Protein AF-A0A370TTJ4-F1 (afdb_monomer_lite)

Sequence (309 aa):
MSRKRLDVTTIPDVAHVAAVAGTWDYLIHDNCLRTGNSWFVLQAPPCGKPSPDAPPTMLSFSLQSLLIASAALIGSTAAIDAQLVGTWSTKSAKVITGPGFYNPVNDSFIEPSHTGISYSFTADGFYEEAYFRAVSNPTNPKCPLGVMQFQHGTVIQNPDNSLSLTPFAVDGRQLQSDPCASTSHATYTRYNQSESMQKWQVYVDPYTKLTRLDLYQFDGTPMNPMFLAYTPPVMLPTVTMNPTQAAATSGGKAKRSASPEEMAIPLNVNAEHIKRRIEKPSFVDRVDLNVLWWASVGMVIFGGTAYLL

pLDDT: mean 73.52, std 24.93, range [26.58, 97.69]

Radius of gyration: 34.32 Å; chains: 1; bounding box: 51×99×129 Å

Foldseek 3Di:
DDDDDDDDDDDDDDDDDDDDDDDDDDDDDDDADDDPDDGDDDDDDDDDDDDPDDDDDDPPPDPVVPPPPPPPDPPQQAFDDPLQAAKWKFPVLQFTAACCAADLVVRDGHDTPDFIKMKHAHRSFKIKIWGWDWAADPVDRVWTKIKIKIWIAGWDQDPQQKIKGFTPQAPIKMWIDTCVVDVPDIDIDHDGDIFIWNHKDWDQDPPPSFIKIWTAGPVRHIDRIITGDDPNYHHYDNDDSDDDPVNPPDDDDDDDDDDDDDPDDDPPPDDPPPPPPPPDPPPVVVDDPVVVVVVVVVVVVVVVVVVVD

Organism: NCBI:txid2656787

Secondary structure (DSSP, 8-state):
-----------------------------SS----TT-PPPPP-PPPPPPPS----------GGGGSSSSS--S--PPPPPTTT-EEEEETT----SSTTTEETTTTEE---SS-EEEEEE-TTSEEEEEEEEEEP-SS-TT-PEEEEEEEEEEEEE-TTS-EEEEE-TTT-EEEEE-TTT-SS--EEEE----EEESEEEEEE-TTT-SEEEEEE-TTSPBPPPEEEEESS---S-SS-SS--TTT--SS--------S------TTSS-TT------PPPGGGGS-HHHHHHHHHHHHHHHHHHH--

Structure (mmCIF, N/CA/C/O backbone):
data_AF-A0A370TTJ4-F1
#
_entry.id   AF-A0A370TTJ4-F1
#
loop_
_atom_site.group_PDB
_atom_site.id
_atom_site.type_symbol
_atom_site.label_atom_id
_atom_site.label_alt_id
_atom_site.label_comp_id
_atom_site.label_asym_id
_atom_site.label_entity_id
_atom_site.label_seq_id
_atom_site.pdbx_PDB_ins_code
_atom_site.Cartn_x
_atom_site.Cartn_y
_atom_site.Cartn_z
_atom_site.occupancy
_atom_site.B_iso_or_equiv
_atom_site.auth_seq_id
_atom_site.auth_comp_id
_atom_site.auth_asym_id
_atom_site.auth_atom_id
_atom_site.pdbx_PDB_model_num
ATOM 1 N N . MET A 1 1 ? -6.936 57.933 20.152 1.00 40.00 1 MET A N 1
ATOM 2 C CA . MET A 1 1 ? -8.008 57.007 20.596 1.00 40.00 1 MET A CA 1
ATOM 3 C C . MET A 1 1 ? -7.391 55.624 20.802 1.00 40.00 1 MET A C 1
ATOM 5 O O . MET A 1 1 ? -7.267 54.866 19.860 1.00 40.00 1 MET A O 1
ATOM 9 N N . SER A 1 2 ? -6.660 55.410 21.896 1.00 33.16 2 SER A N 1
ATOM 10 C CA . SER A 1 2 ? -7.132 54.833 23.170 1.00 33.16 2 SER A CA 1
ATOM 11 C C . SER A 1 2 ? -7.729 53.424 23.026 1.00 33.16 2 SER A C 1
ATOM 13 O O . SER A 1 2 ? -8.904 53.274 22.703 1.00 33.16 2 SER A O 1
ATOM 15 N N . ARG A 1 3 ? -6.923 52.394 23.314 1.00 35.22 3 ARG A N 1
ATOM 16 C CA . ARG A 1 3 ? -7.406 51.111 23.841 1.00 35.22 3 ARG A CA 1
ATOM 17 C C . ARG A 1 3 ? -6.637 50.804 25.119 1.00 35.22 3 ARG A C 1
ATOM 19 O O . ARG A 1 3 ? -5.412 50.869 25.149 1.00 35.22 3 ARG A O 1
ATOM 26 N N . LYS A 1 4 ? -7.410 50.563 26.176 1.00 34.06 4 LYS A N 1
ATOM 27 C CA . LYS A 1 4 ? -6.979 50.370 27.558 1.00 34.06 4 LYS A CA 1
ATOM 28 C C . LYS A 1 4 ? -6.210 49.055 27.708 1.00 34.06 4 LYS A C 1
ATOM 30 O O . LYS A 1 4 ? -6.696 48.008 27.293 1.00 34.06 4 LYS A O 1
ATOM 35 N N . ARG A 1 5 ? -5.047 49.146 28.348 1.00 30.77 5 ARG A N 1
ATOM 36 C CA . ARG A 1 5 ? -4.309 48.050 28.981 1.00 30.77 5 ARG A CA 1
ATOM 37 C C . ARG A 1 5 ? -4.787 47.970 30.435 1.00 30.77 5 ARG A C 1
ATOM 39 O O . ARG A 1 5 ? -4.880 49.008 31.086 1.00 30.77 5 ARG A O 1
ATOM 46 N N . LEU A 1 6 ? -5.118 46.775 30.913 1.00 34.31 6 LEU A N 1
ATOM 47 C CA . LEU A 1 6 ? -5.298 46.486 32.335 1.00 34.31 6 LEU A CA 1
ATOM 48 C C . LEU A 1 6 ? -4.204 45.498 32.736 1.00 34.31 6 LEU A C 1
ATOM 50 O O . LEU A 1 6 ? -4.161 44.383 32.225 1.00 34.31 6 LEU A O 1
ATOM 54 N N . ASP A 1 7 ? -3.315 45.969 33.605 1.00 30.12 7 ASP A N 1
ATOM 55 C CA . ASP A 1 7 ? -2.388 45.172 34.403 1.00 30.12 7 ASP A CA 1
ATOM 56 C C . ASP A 1 7 ? -3.129 44.602 35.619 1.00 30.12 7 ASP A C 1
ATOM 58 O O . ASP A 1 7 ? -3.883 45.339 36.251 1.00 30.12 7 ASP A O 1
ATOM 62 N N . VAL A 1 8 ? -2.840 43.351 35.999 1.00 32.41 8 VAL A N 1
ATOM 63 C CA . VAL A 1 8 ? -2.706 42.959 37.413 1.00 32.41 8 VAL A CA 1
ATOM 64 C C . VAL A 1 8 ? -1.559 41.953 37.544 1.00 32.41 8 VAL A C 1
ATOM 66 O O . VAL A 1 8 ? -1.577 40.843 37.020 1.00 32.41 8 VAL A O 1
ATOM 69 N N . THR A 1 9 ? -0.558 42.431 38.263 1.00 30.73 9 THR A N 1
ATOM 70 C CA . THR A 1 9 ? 0.640 41.840 38.854 1.00 30.73 9 THR A CA 1
ATOM 71 C C . THR A 1 9 ? 0.317 40.803 39.936 1.00 30.73 9 THR A C 1
ATOM 73 O O . THR A 1 9 ? -0.534 41.076 40.775 1.00 30.73 9 THR A O 1
ATOM 76 N N . THR A 1 10 ? 1.053 39.681 40.014 1.00 29.56 10 THR A N 1
ATOM 77 C CA . THR A 1 10 ? 2.000 39.363 41.121 1.00 29.56 10 THR A CA 1
ATOM 78 C C . THR A 1 10 ? 2.685 37.986 40.951 1.00 29.56 10 THR A C 1
ATOM 80 O O . THR A 1 10 ? 2.042 36.948 40.867 1.00 29.56 10 THR A O 1
ATOM 83 N N . ILE A 1 11 ? 4.020 38.034 40.924 1.00 32.50 11 ILE A N 1
ATOM 84 C CA . ILE A 1 11 ? 5.075 37.011 41.142 1.00 32.50 11 ILE A CA 1
ATOM 85 C C . ILE A 1 11 ? 5.805 37.533 42.410 1.00 32.50 11 ILE A C 1
ATOM 87 O O . ILE A 1 11 ? 5.834 38.770 42.520 1.00 32.50 11 ILE A O 1
ATOM 91 N N . PRO A 1 12 ? 6.329 36.739 43.385 1.00 41.09 12 PRO A N 1
ATOM 92 C CA . PRO A 1 12 ? 7.558 35.911 43.255 1.00 41.09 12 PRO A CA 1
ATOM 93 C C . PRO A 1 12 ? 7.608 34.669 44.198 1.00 41.09 12 PRO A C 1
ATOM 95 O O . PRO A 1 12 ? 6.687 34.458 44.973 1.00 41.09 12 PRO A O 1
ATOM 98 N N . ASP A 1 13 ? 8.581 33.752 44.229 1.00 28.66 13 ASP A N 1
ATOM 99 C CA . ASP A 1 13 ? 9.853 33.535 43.527 1.00 28.66 13 ASP A CA 1
ATOM 100 C C . ASP A 1 13 ? 10.357 32.095 43.813 1.00 28.66 13 ASP A C 1
ATOM 102 O O . ASP A 1 13 ? 10.098 31.546 44.881 1.00 28.66 13 ASP A O 1
ATOM 106 N N . VAL A 1 14 ? 11.152 31.571 42.868 1.00 30.61 14 VAL A N 1
ATOM 107 C CA . VAL A 1 14 ? 12.444 30.854 43.044 1.00 30.61 14 VAL A CA 1
ATOM 108 C C . VAL A 1 14 ? 12.480 29.510 43.802 1.00 30.61 14 VAL A C 1
ATOM 110 O O . VAL A 1 14 ? 12.414 29.455 45.022 1.00 30.61 14 VAL A O 1
ATOM 113 N N . ALA A 1 15 ? 12.806 28.423 43.083 1.00 29.09 15 ALA A N 1
ATOM 114 C CA . ALA A 1 15 ? 14.184 27.895 43.030 1.00 29.09 15 ALA A CA 1
ATOM 115 C C . ALA A 1 15 ? 14.302 26.623 42.162 1.00 29.09 15 ALA A C 1
ATOM 117 O O . ALA A 1 15 ? 13.639 25.616 42.387 1.00 29.09 15 ALA A O 1
ATOM 118 N N . HIS A 1 16 ? 15.213 26.691 41.192 1.00 28.98 16 HIS A N 1
ATOM 119 C CA . HIS A 1 16 ? 15.775 25.593 40.405 1.00 28.98 16 HIS A CA 1
ATOM 120 C C . HIS A 1 16 ? 16.433 24.503 41.265 1.00 28.98 16 HIS A C 1
ATOM 122 O O . HIS A 1 16 ? 17.144 24.868 42.191 1.00 28.98 16 HIS A O 1
ATOM 128 N N . VAL A 1 17 ? 16.371 23.231 40.837 1.00 28.53 17 VAL A N 1
ATOM 129 C CA . VAL A 1 17 ? 17.553 22.377 40.559 1.00 28.53 17 VAL A CA 1
ATOM 130 C C . VAL A 1 17 ? 17.176 21.341 39.488 1.00 28.53 17 VAL A C 1
ATOM 132 O O . VAL A 1 17 ? 16.070 20.809 39.468 1.00 28.53 17 VAL A O 1
ATOM 135 N N . ALA A 1 18 ? 18.106 21.126 38.564 1.00 27.53 18 ALA A N 1
ATOM 136 C CA . ALA A 1 18 ? 18.012 20.306 37.370 1.00 27.53 18 ALA A CA 1
ATOM 137 C C . ALA A 1 18 ? 18.389 18.824 37.578 1.00 27.53 18 ALA A C 1
ATOM 139 O O . ALA A 1 18 ? 19.093 18.486 38.526 1.00 27.53 18 ALA A O 1
ATOM 140 N N . ALA A 1 19 ? 18.060 18.036 36.542 1.00 26.58 19 ALA A N 1
ATOM 141 C CA . ALA A 1 19 ? 18.695 16.776 36.125 1.00 26.58 19 ALA A CA 1
ATOM 142 C C . ALA A 1 19 ? 18.307 15.533 36.970 1.00 26.58 19 ALA A C 1
ATOM 144 O O . ALA A 1 19 ? 17.966 15.654 38.134 1.00 26.58 19 ALA A O 1
ATOM 145 N N . VAL A 1 20 ? 18.251 14.289 36.487 1.00 27.86 20 VAL A N 1
ATOM 146 C CA . VAL A 1 20 ? 18.865 13.574 35.358 1.00 27.86 20 VAL A CA 1
ATOM 147 C C . VAL A 1 20 ? 17.917 12.420 34.960 1.00 27.86 20 VAL A C 1
ATOM 149 O O . VAL A 1 20 ? 17.105 11.967 35.761 1.00 27.86 20 VAL A O 1
ATOM 152 N N . ALA A 1 21 ? 18.049 11.954 33.719 1.00 30.22 21 ALA A N 1
ATOM 153 C CA . ALA A 1 21 ? 17.481 10.735 33.147 1.00 30.22 21 ALA A CA 1
ATOM 154 C C . ALA A 1 21 ? 17.556 9.467 34.031 1.00 30.22 21 ALA A C 1
ATOM 156 O O . ALA A 1 21 ? 18.504 9.285 34.791 1.00 30.22 21 ALA A O 1
ATOM 157 N N . GLY A 1 22 ? 16.616 8.536 33.827 1.00 26.95 22 GLY A N 1
ATOM 158 C CA . GLY A 1 22 ? 16.719 7.172 34.352 1.00 26.95 22 GLY A CA 1
ATOM 159 C C . GLY A 1 22 ? 15.456 6.333 34.160 1.00 26.95 22 GLY A C 1
ATOM 160 O O . GLY A 1 22 ? 14.547 6.392 34.975 1.00 26.95 22 GLY A O 1
ATOM 161 N N . THR A 1 23 ? 15.413 5.604 33.045 1.00 29.52 23 THR A N 1
ATOM 162 C CA . THR A 1 23 ? 14.883 4.232 32.883 1.00 29.52 23 THR A CA 1
ATOM 163 C C . THR A 1 23 ? 14.067 3.629 34.038 1.00 29.52 23 THR A C 1
ATOM 165 O O . THR A 1 23 ? 14.599 3.332 35.105 1.00 29.52 23 THR A O 1
ATOM 168 N N . TRP A 1 24 ? 12.792 3.326 33.771 1.00 32.69 24 TRP A N 1
ATOM 169 C CA . TRP A 1 24 ? 12.005 2.388 34.575 1.00 32.69 24 TRP A CA 1
ATOM 170 C C . TRP A 1 24 ? 12.331 0.954 34.146 1.00 32.69 24 TRP A C 1
ATOM 172 O O . TRP A 1 24 ? 11.701 0.419 33.237 1.00 32.69 24 TRP A O 1
ATOM 182 N N . ASP A 1 25 ? 13.320 0.346 34.798 1.00 29.59 25 ASP A N 1
ATOM 183 C CA . ASP A 1 25 ? 13.527 -1.102 34.772 1.00 29.59 25 ASP A CA 1
ATOM 184 C C . ASP A 1 25 ? 12.694 -1.741 35.890 1.00 29.59 25 ASP A C 1
ATOM 186 O O . ASP A 1 25 ? 12.960 -1.555 37.079 1.00 29.59 25 ASP A O 1
ATOM 190 N N . TYR A 1 26 ? 11.677 -2.515 35.515 1.00 37.97 26 TYR A N 1
ATOM 191 C CA . TYR A 1 26 ? 11.013 -3.436 36.434 1.00 37.97 26 TYR A CA 1
ATOM 192 C C . TYR A 1 26 ? 11.829 -4.730 36.503 1.00 37.97 26 TYR A C 1
ATOM 194 O O . TYR A 1 26 ? 11.675 -5.620 35.669 1.00 37.97 26 TYR A O 1
ATOM 202 N N . LEU A 1 27 ? 12.696 -4.843 37.511 1.00 31.88 27 LEU A N 1
ATOM 203 C CA . LEU A 1 27 ? 13.354 -6.097 37.880 1.00 31.88 27 LEU A CA 1
ATOM 204 C C . LEU A 1 27 ? 12.608 -6.735 39.055 1.00 31.88 27 LEU A C 1
ATOM 206 O O . LEU A 1 27 ? 12.643 -6.242 40.180 1.00 31.88 27 LEU A O 1
ATOM 210 N N . ILE A 1 28 ? 11.932 -7.849 38.780 1.00 36.19 28 ILE A N 1
ATOM 211 C CA . ILE A 1 28 ? 11.434 -8.765 39.806 1.00 36.19 28 ILE A CA 1
ATOM 212 C C . ILE A 1 28 ? 12.626 -9.605 40.260 1.00 36.19 28 ILE A C 1
ATOM 214 O O . ILE A 1 28 ? 13.092 -10.469 39.523 1.00 36.19 28 ILE A O 1
ATOM 218 N N . HIS A 1 29 ? 13.101 -9.367 41.476 1.00 34.84 29 HIS A N 1
ATOM 219 C CA . HIS A 1 29 ? 13.900 -10.336 42.213 1.00 34.84 29 HIS A CA 1
ATOM 220 C C . HIS A 1 29 ? 13.433 -10.338 43.671 1.00 34.84 29 HIS A C 1
ATOM 222 O O . HIS A 1 29 ? 13.363 -9.295 44.314 1.00 34.84 29 HIS A O 1
ATOM 228 N N . ASP A 1 30 ? 13.079 -11.527 44.151 1.00 40.56 30 ASP A N 1
ATOM 229 C CA . ASP A 1 30 ? 12.906 -11.873 45.563 1.00 40.56 30 ASP A CA 1
ATOM 230 C C . ASP A 1 30 ? 11.842 -11.082 46.352 1.00 40.56 30 ASP A C 1
ATOM 232 O O . ASP A 1 30 ? 12.149 -10.369 47.300 1.00 40.56 30 ASP A O 1
ATOM 236 N N . ASN A 1 31 ? 10.564 -11.269 45.987 1.00 42.34 31 ASN A N 1
ATOM 237 C CA . ASN A 1 31 ? 9.365 -11.160 46.848 1.00 42.34 31 ASN A CA 1
ATOM 238 C C . ASN A 1 31 ? 9.370 -10.124 48.005 1.00 42.34 31 ASN A C 1
ATOM 240 O O . ASN A 1 31 ? 8.877 -10.416 49.095 1.00 42.34 31 ASN A O 1
ATOM 244 N N . CYS A 1 32 ? 9.845 -8.894 47.786 1.00 36.00 32 CYS A N 1
ATOM 245 C CA . CYS A 1 32 ? 9.760 -7.805 48.766 1.00 36.00 32 CYS A CA 1
ATOM 246 C C . CYS A 1 32 ? 9.247 -6.509 48.120 1.00 36.00 32 CYS A C 1
ATOM 248 O O . CYS A 1 32 ? 9.877 -5.955 47.223 1.00 36.00 32 CYS A O 1
ATOM 250 N N . LEU A 1 33 ? 8.116 -5.992 48.614 1.00 34.91 33 LEU A N 1
ATOM 251 C CA . LEU A 1 33 ? 7.588 -4.666 48.273 1.00 34.91 33 LEU A CA 1
ATOM 252 C C . LEU A 1 33 ? 8.031 -3.646 49.330 1.00 34.91 33 LEU A C 1
ATOM 254 O O . LEU A 1 33 ? 7.826 -3.858 50.524 1.00 34.91 33 LEU A O 1
ATOM 258 N N . ARG A 1 34 ? 8.597 -2.515 48.893 1.00 35.59 34 ARG A N 1
ATOM 259 C CA . ARG A 1 34 ? 8.970 -1.391 49.764 1.00 35.59 34 ARG A CA 1
ATOM 260 C C . ARG A 1 34 ? 8.088 -0.181 49.463 1.00 35.59 34 ARG A C 1
ATOM 262 O O . ARG A 1 34 ? 8.180 0.394 48.384 1.00 35.59 34 ARG A O 1
ATOM 269 N N . THR A 1 35 ? 7.293 0.252 50.438 1.00 39.84 35 THR A N 1
ATOM 270 C CA . THR A 1 35 ? 6.601 1.550 50.415 1.00 39.84 35 THR A CA 1
ATOM 271 C C . THR A 1 35 ? 7.061 2.383 51.609 1.00 39.84 35 THR A C 1
ATOM 273 O O . THR A 1 35 ? 6.636 2.156 52.740 1.00 39.84 35 THR A O 1
ATOM 276 N N . GLY A 1 36 ? 7.951 3.349 51.367 1.00 59.34 36 GLY A N 1
ATOM 277 C CA . GLY A 1 36 ? 8.418 4.290 52.391 1.00 59.34 36 GLY A CA 1
ATOM 278 C C . GLY A 1 36 ? 9.319 3.684 53.481 1.00 59.34 36 GLY A C 1
ATOM 279 O O . GLY A 1 36 ? 10.084 2.748 53.238 1.00 59.34 36 GLY A O 1
ATOM 280 N N . ASN A 1 37 ? 9.260 4.273 54.682 1.00 42.44 37 ASN A N 1
ATOM 281 C CA . ASN A 1 37 ? 10.188 4.031 55.800 1.00 42.44 37 ASN A CA 1
ATOM 282 C C . ASN A 1 37 ? 9.706 2.977 56.822 1.00 42.44 37 ASN A C 1
ATOM 284 O O . ASN A 1 37 ? 10.120 3.024 57.978 1.00 42.44 37 ASN A O 1
ATOM 288 N N . SER A 1 38 ? 8.853 2.024 56.433 1.00 34.09 38 SER A N 1
ATOM 289 C CA . SER A 1 38 ? 8.411 0.942 57.329 1.00 34.09 38 SER A CA 1
ATOM 290 C C . SER A 1 38 ? 8.439 -0.420 56.636 1.00 34.09 38 SER A C 1
ATOM 292 O O . SER A 1 38 ? 8.049 -0.535 55.475 1.00 34.09 38 SER A O 1
ATOM 294 N N . TRP A 1 39 ? 8.902 -1.446 57.355 1.00 39.31 39 TRP A N 1
ATOM 295 C CA . TRP A 1 39 ? 8.954 -2.836 56.898 1.00 39.31 39 TRP A CA 1
ATOM 296 C C . TRP A 1 39 ? 7.742 -3.606 57.439 1.00 39.31 39 TRP A C 1
ATOM 298 O O . TRP A 1 39 ? 7.534 -3.645 58.649 1.00 39.31 39 TRP A O 1
ATOM 308 N N . PHE A 1 40 ? 6.968 -4.250 56.561 1.00 34.75 40 PHE A N 1
ATOM 309 C CA . PHE A 1 40 ? 5.943 -5.228 56.942 1.00 34.75 40 PHE A CA 1
ATOM 310 C C . PHE A 1 40 ? 6.463 -6.646 56.668 1.00 34.75 40 PHE A C 1
ATOM 312 O O . PHE A 1 40 ? 6.858 -6.954 55.547 1.00 34.75 40 PHE A O 1
ATOM 319 N N . VAL A 1 41 ? 6.456 -7.506 57.690 1.00 38.62 41 VAL A N 1
ATOM 320 C CA . VAL A 1 41 ? 6.827 -8.928 57.596 1.00 38.62 41 VAL A CA 1
ATOM 321 C C . VAL A 1 41 ? 5.545 -9.761 57.574 1.00 38.62 41 VAL A C 1
ATOM 323 O O . VAL A 1 41 ? 4.788 -9.747 58.542 1.00 38.62 41 VAL A O 1
ATOM 326 N N . LEU A 1 42 ? 5.300 -10.499 56.488 1.00 37.47 42 LEU A N 1
ATOM 327 C CA . LEU A 1 42 ? 4.332 -11.600 56.473 1.00 37.47 42 LEU A CA 1
ATOM 328 C C . LEU A 1 42 ? 5.018 -12.857 57.032 1.00 37.47 42 LEU A C 1
ATOM 330 O O . LEU A 1 42 ? 6.114 -13.219 56.611 1.00 37.47 42 LEU A O 1
ATOM 334 N N . GLN A 1 43 ? 4.383 -13.481 58.022 1.00 38.50 43 GLN A N 1
ATOM 335 C CA . GLN A 1 43 ? 4.858 -14.650 58.766 1.00 38.50 43 GLN A CA 1
ATOM 336 C C . GLN A 1 43 ? 5.278 -15.832 57.871 1.00 38.50 43 GLN A C 1
ATOM 338 O O . GLN A 1 43 ? 4.467 -16.376 57.126 1.00 38.50 43 GLN A O 1
ATOM 343 N N . ALA A 1 44 ? 6.509 -16.307 58.070 1.00 42.34 44 ALA A N 1
ATOM 344 C CA . ALA A 1 44 ? 6.958 -17.669 57.779 1.00 42.34 44 ALA A CA 1
ATOM 345 C C . ALA A 1 44 ? 7.736 -18.204 59.006 1.00 42.34 44 ALA A C 1
ATOM 347 O O . ALA A 1 44 ? 8.330 -17.399 59.732 1.00 42.34 44 ALA A O 1
ATOM 348 N N . PRO A 1 45 ? 7.717 -19.519 59.304 1.00 45.59 45 PRO A N 1
ATOM 349 C CA . PRO A 1 45 ? 8.372 -20.067 60.494 1.00 45.59 45 PRO A CA 1
ATOM 350 C C . PRO A 1 45 ? 9.908 -20.124 60.347 1.00 45.59 45 PRO A C 1
ATOM 352 O O . PRO A 1 45 ? 10.410 -20.219 59.226 1.00 45.59 45 PRO A O 1
ATOM 355 N N . PRO A 1 46 ? 10.678 -20.090 61.456 1.00 43.72 46 PRO A N 1
ATOM 356 C CA . PRO A 1 46 ? 12.136 -20.062 61.401 1.00 43.72 46 PRO A CA 1
ATOM 357 C C . PRO A 1 46 ? 12.746 -21.452 61.158 1.00 43.72 46 PRO A C 1
ATOM 359 O O . PRO A 1 46 ? 12.335 -22.450 61.749 1.00 43.72 46 PRO A O 1
ATOM 362 N N . CYS A 1 47 ? 13.783 -21.493 60.321 1.00 33.62 47 CYS A N 1
ATOM 363 C CA . CYS A 1 47 ? 14.599 -22.672 60.045 1.00 33.62 47 CYS A CA 1
ATOM 364 C C . CYS A 1 47 ? 15.389 -23.120 61.291 1.00 33.62 47 CYS A C 1
ATOM 366 O O . CYS A 1 47 ? 16.272 -22.405 61.768 1.00 33.62 47 CYS A O 1
ATOM 368 N N . GLY A 1 48 ? 15.100 -24.321 61.795 1.00 40.06 48 GLY A N 1
ATOM 369 C CA . GLY A 1 48 ? 15.912 -25.023 62.793 1.00 40.06 48 GLY A CA 1
ATOM 370 C C . GLY A 1 48 ? 17.045 -25.837 62.150 1.00 40.06 48 GLY A C 1
ATOM 371 O O . GLY A 1 48 ? 16.913 -26.321 61.028 1.00 40.06 48 GLY A O 1
ATOM 372 N N . LYS A 1 49 ? 18.169 -25.974 62.867 1.00 37.84 49 LYS A N 1
ATOM 373 C CA . LYS A 1 49 ? 19.349 -26.778 62.483 1.00 37.84 49 LYS A CA 1
ATOM 374 C C . LYS A 1 49 ? 18.993 -28.260 62.236 1.00 37.84 49 LYS A C 1
ATOM 376 O O . LYS A 1 49 ? 18.102 -28.770 62.913 1.00 37.84 49 LYS A O 1
ATOM 381 N N . PRO A 1 50 ? 19.713 -28.975 61.348 1.00 40.66 50 PRO A N 1
ATOM 382 C CA . PRO A 1 50 ? 19.424 -30.375 61.052 1.00 40.66 50 PRO A CA 1
ATOM 383 C C . PRO A 1 50 ? 19.934 -31.297 62.171 1.00 40.66 50 PRO A C 1
ATOM 385 O O . PRO A 1 50 ? 21.114 -31.271 62.517 1.00 40.66 50 PRO A O 1
ATOM 388 N N . SER A 1 51 ? 19.039 -32.123 62.717 1.00 46.00 51 SER A N 1
ATOM 389 C CA . SER A 1 51 ? 19.399 -33.356 63.429 1.00 46.00 51 SER A CA 1
ATOM 390 C C . SER A 1 51 ? 19.706 -34.441 62.392 1.00 46.00 51 SER A C 1
ATOM 392 O O . SER A 1 51 ? 18.957 -34.538 61.415 1.00 46.00 51 SER A O 1
ATOM 394 N N . PRO A 1 52 ? 20.753 -35.268 62.564 1.00 55.81 52 PRO A N 1
ATOM 395 C CA . PRO A 1 52 ? 20.838 -36.527 61.841 1.00 55.81 52 PRO A CA 1
ATOM 396 C C . PRO A 1 52 ? 19.748 -37.459 62.396 1.00 55.81 52 PRO A C 1
ATOM 398 O O . PRO A 1 52 ? 19.270 -37.248 63.507 1.00 55.81 52 PRO A O 1
ATOM 401 N N . ASP A 1 53 ? 19.358 -38.469 61.633 1.00 54.09 53 ASP A N 1
ATOM 402 C CA . ASP A 1 53 ? 18.411 -39.524 62.025 1.00 54.09 53 ASP A CA 1
ATOM 403 C C . ASP A 1 53 ? 16.923 -39.212 61.772 1.00 54.09 53 ASP A C 1
ATOM 405 O O . ASP A 1 53 ? 16.087 -39.183 62.673 1.00 54.09 53 ASP A O 1
ATOM 409 N N . ALA A 1 54 ? 16.562 -39.075 60.491 1.00 46.38 54 ALA A N 1
ATOM 410 C CA . ALA A 1 54 ? 15.215 -39.408 60.019 1.00 46.38 54 ALA A CA 1
ATOM 411 C C . ALA A 1 54 ? 15.272 -40.073 58.624 1.00 46.38 54 ALA A C 1
ATOM 413 O O . ALA A 1 54 ? 16.035 -39.622 57.765 1.00 46.38 54 ALA A O 1
ATOM 414 N N . PRO A 1 55 ? 14.506 -41.157 58.380 1.00 56.47 55 PRO A N 1
ATOM 415 C CA . PRO A 1 55 ? 14.513 -41.884 57.111 1.00 56.47 55 PRO A CA 1
ATOM 416 C C . PRO A 1 55 ? 13.845 -41.068 55.988 1.00 56.47 55 PRO A C 1
ATOM 418 O O . PRO A 1 55 ? 12.972 -40.242 56.264 1.00 56.47 55 PRO A O 1
ATOM 421 N N . PRO A 1 56 ? 14.217 -41.288 54.712 1.00 49.09 56 PRO A N 1
ATOM 422 C CA . PRO A 1 56 ? 13.747 -40.465 53.607 1.00 49.09 56 PRO A CA 1
ATOM 423 C C . PRO A 1 56 ? 12.254 -40.701 53.350 1.00 49.09 56 PRO A C 1
ATOM 425 O O . PRO A 1 56 ? 11.848 -41.713 52.778 1.00 49.09 56 PRO A O 1
ATOM 428 N N . THR A 1 57 ? 11.419 -39.740 53.737 1.00 50.12 57 THR A N 1
ATOM 429 C CA . THR A 1 57 ? 10.046 -39.629 53.240 1.00 50.12 57 THR A CA 1
ATOM 430 C C . THR A 1 57 ? 10.093 -39.262 51.762 1.00 50.12 57 THR A C 1
ATOM 432 O O . THR A 1 57 ? 10.381 -38.122 51.400 1.00 50.12 57 THR A O 1
ATOM 435 N N . MET A 1 58 ? 9.826 -40.247 50.903 1.00 46.88 58 MET A N 1
ATOM 436 C CA . MET A 1 58 ? 9.598 -40.037 49.477 1.00 46.88 58 MET A CA 1
ATOM 437 C C . MET A 1 58 ? 8.402 -39.098 49.283 1.00 46.88 58 MET A C 1
ATOM 439 O O . MET A 1 58 ? 7.254 -39.477 49.514 1.00 46.88 58 MET A O 1
ATOM 443 N N . LEU A 1 59 ? 8.672 -37.870 48.838 1.00 51.00 59 LEU A N 1
ATOM 444 C CA . LEU A 1 59 ? 7.661 -36.978 48.284 1.00 51.00 59 LEU A CA 1
ATOM 445 C C . LEU A 1 59 ? 7.155 -37.593 46.974 1.00 51.00 59 LEU A C 1
ATOM 447 O O . LEU A 1 59 ? 7.795 -37.499 45.927 1.00 51.00 59 LEU A O 1
ATOM 451 N N . SER A 1 60 ? 6.009 -38.266 47.056 1.00 51.28 60 SER A N 1
ATOM 452 C CA . SER A 1 60 ? 5.234 -38.704 45.900 1.00 51.28 60 SER A CA 1
ATOM 453 C C . SER A 1 60 ? 4.670 -37.465 45.203 1.00 51.28 60 SER A C 1
ATOM 455 O O . SER A 1 60 ? 3.619 -36.942 45.572 1.00 51.28 60 SER A O 1
ATOM 457 N N . PHE A 1 61 ? 5.397 -36.946 44.215 1.00 48.25 61 PHE A N 1
ATOM 458 C CA . PHE A 1 61 ? 4.849 -35.965 43.287 1.00 48.25 61 PHE A CA 1
ATOM 459 C C . PHE A 1 61 ? 3.846 -36.689 42.389 1.00 48.25 61 PHE A C 1
ATOM 461 O O . PHE A 1 61 ? 4.223 -37.435 41.485 1.00 48.25 61 PHE A O 1
ATOM 468 N N . SER A 1 62 ? 2.554 -36.517 42.679 1.00 54.03 62 SER A N 1
ATOM 469 C CA . SER A 1 62 ? 1.491 -37.077 41.849 1.00 54.03 62 SER A CA 1
ATOM 470 C C . SER A 1 62 ? 1.634 -36.538 40.419 1.00 54.03 62 SER A C 1
ATOM 472 O O . SER A 1 62 ? 1.679 -35.323 40.207 1.00 54.03 62 SER A O 1
ATOM 474 N N . LEU A 1 63 ? 1.687 -37.437 39.432 1.00 50.00 63 LEU A N 1
ATOM 475 C CA . LEU A 1 63 ? 1.791 -37.115 38.000 1.00 50.00 63 LEU A CA 1
ATOM 476 C C . LEU A 1 63 ? 0.592 -36.313 37.445 1.00 50.00 63 LEU A C 1
ATOM 478 O O . LEU A 1 63 ? 0.576 -35.965 36.268 1.00 50.00 63 LEU A O 1
ATOM 482 N N . GLN A 1 64 ? -0.422 -36.020 38.259 1.00 51.34 64 GLN A N 1
ATOM 483 C CA . GLN A 1 64 ? -1.674 -35.399 37.822 1.00 51.34 64 GLN A CA 1
ATOM 484 C C . GLN A 1 64 ? -1.605 -33.864 37.779 1.00 51.34 64 GLN A C 1
ATOM 486 O O . GLN A 1 64 ? -2.417 -33.240 37.102 1.00 51.34 64 GLN A O 1
ATOM 491 N N . SER A 1 65 ? -0.607 -33.246 38.419 1.00 46.78 65 SER A N 1
ATOM 492 C CA . SER A 1 65 ? -0.477 -31.780 38.470 1.00 46.78 65 SER A CA 1
ATOM 493 C C . SER A 1 65 ? 0.289 -31.171 37.286 1.00 46.78 65 SER A C 1
ATOM 495 O O . SER A 1 65 ? 0.373 -29.950 37.187 1.00 46.78 65 SER A O 1
ATOM 497 N N . LEU A 1 66 ? 0.841 -31.987 36.377 1.00 47.44 66 LEU A N 1
ATOM 498 C CA . LEU A 1 66 ? 1.657 -31.511 35.248 1.00 47.44 66 LEU A CA 1
ATOM 499 C C . LEU A 1 66 ? 0.882 -31.369 33.921 1.00 47.44 66 LEU A C 1
ATOM 501 O O . LEU A 1 66 ? 1.468 -30.996 32.910 1.00 47.44 66 LEU A O 1
ATOM 505 N N . LEU A 1 67 ? -0.427 -31.649 33.907 1.00 49.09 67 LEU A N 1
ATOM 506 C CA . LEU A 1 67 ? -1.247 -31.654 32.685 1.00 49.09 67 LEU A CA 1
ATOM 507 C C . LEU A 1 67 ? -2.057 -30.368 32.428 1.00 49.09 67 LEU A C 1
ATOM 509 O O . LEU A 1 67 ? -2.716 -30.282 31.399 1.00 49.09 67 LEU A O 1
ATOM 513 N N . ILE A 1 68 ? -2.004 -29.356 33.304 1.00 51.75 68 ILE A N 1
ATOM 514 C CA . ILE A 1 68 ? -2.810 -28.122 33.146 1.00 51.75 68 ILE A CA 1
ATOM 515 C C . ILE A 1 68 ? -1.987 -26.933 32.597 1.00 51.75 68 ILE A C 1
ATOM 517 O O . ILE A 1 68 ? -2.548 -25.911 32.215 1.00 51.75 68 ILE A O 1
ATOM 521 N N . ALA A 1 69 ? -0.663 -27.056 32.456 1.00 48.97 69 ALA A N 1
ATOM 522 C CA . ALA A 1 69 ? 0.195 -25.941 32.026 1.00 48.97 69 ALA A CA 1
ATOM 523 C C . ALA A 1 69 ? 0.539 -25.909 30.518 1.00 48.97 69 ALA A C 1
ATOM 525 O O . ALA A 1 69 ? 1.318 -25.061 30.094 1.00 48.97 69 ALA A O 1
ATOM 526 N N . SER A 1 70 ? -0.011 -26.805 29.692 1.00 52.44 70 SER A N 1
ATOM 527 C CA . SER A 1 70 ? 0.377 -26.953 28.275 1.00 52.44 70 SER A CA 1
ATOM 528 C C . SER A 1 70 ? -0.629 -26.404 27.248 1.00 52.44 70 SER A C 1
ATOM 530 O O . SER A 1 70 ? -0.413 -26.569 26.051 1.00 52.44 70 SER A O 1
ATOM 532 N N . ALA A 1 71 ? -1.699 -25.717 27.669 1.00 51.34 71 ALA A N 1
ATOM 533 C CA . ALA A 1 71 ? -2.792 -25.307 26.772 1.00 51.34 71 ALA A CA 1
ATOM 534 C C . ALA A 1 71 ? -2.820 -23.817 26.358 1.00 51.34 71 ALA A C 1
ATOM 536 O O . ALA A 1 71 ? -3.800 -23.382 25.762 1.00 51.34 71 ALA A O 1
ATOM 537 N N . ALA A 1 72 ? -1.781 -23.019 26.626 1.00 51.59 72 ALA A N 1
ATOM 538 C CA . ALA A 1 72 ? -1.794 -21.587 26.299 1.00 51.59 72 ALA A CA 1
ATOM 539 C C . ALA A 1 72 ? -0.521 -21.129 25.571 1.00 51.59 72 ALA A C 1
ATOM 541 O O . ALA A 1 72 ? 0.263 -20.342 26.087 1.00 51.59 72 ALA A O 1
ATOM 542 N N . LEU A 1 73 ? -0.327 -21.623 24.348 1.00 51.28 73 LEU A N 1
ATOM 543 C CA . LEU A 1 73 ? 0.531 -20.989 23.340 1.00 51.28 73 LEU A CA 1
ATOM 544 C C . LEU A 1 73 ? -0.212 -20.958 21.998 1.00 51.28 73 LEU A C 1
ATOM 546 O O . LEU A 1 73 ? 0.278 -21.432 20.980 1.00 51.28 73 LEU A O 1
ATOM 550 N N . ILE A 1 74 ? -1.434 -20.428 22.002 1.00 55.69 74 ILE A N 1
ATOM 551 C CA . ILE A 1 74 ? -1.988 -19.837 20.785 1.00 55.69 74 ILE A CA 1
ATOM 552 C C . ILE A 1 74 ? -1.539 -18.385 20.857 1.00 55.69 74 ILE A C 1
ATOM 554 O O . ILE A 1 74 ? -1.905 -17.684 21.801 1.00 55.69 74 ILE A O 1
ATOM 558 N N . GLY A 1 75 ? -0.680 -17.961 19.927 1.00 49.94 75 GLY A N 1
ATOM 559 C CA . GLY A 1 75 ? -0.346 -16.550 19.783 1.00 49.94 75 GLY A CA 1
ATOM 560 C C . GLY A 1 75 ? -1.653 -15.784 19.643 1.00 49.94 75 GLY A C 1
ATOM 561 O O . GLY A 1 75 ? -2.390 -16.001 18.688 1.00 49.94 75 GLY A O 1
ATOM 562 N N . SER A 1 76 ? -1.987 -14.968 20.638 1.00 49.62 76 SER A N 1
ATOM 563 C CA . SER A 1 76 ? -3.168 -14.121 20.602 1.00 49.62 76 SER A CA 1
ATOM 564 C C . SER A 1 76 ? -2.916 -13.034 19.567 1.00 49.62 76 SER A C 1
ATOM 566 O O . SER A 1 76 ? -2.372 -11.976 19.883 1.00 49.62 76 SER A O 1
ATOM 568 N N . THR A 1 77 ? -3.249 -13.311 18.313 1.00 56.19 77 THR A N 1
ATOM 569 C CA . THR A 1 77 ? -3.424 -12.255 17.330 1.00 56.19 77 THR A CA 1
ATOM 570 C C . THR A 1 77 ? -4.615 -11.420 17.778 1.00 56.19 77 THR A C 1
ATOM 572 O O . THR A 1 77 ? -5.666 -11.967 18.124 1.00 56.19 77 THR A O 1
ATOM 575 N N . ALA A 1 78 ? -4.433 -10.103 17.865 1.00 64.00 78 ALA A N 1
ATOM 576 C CA . ALA A 1 78 ? -5.500 -9.205 18.278 1.00 64.00 78 ALA A CA 1
ATOM 577 C C . ALA A 1 78 ? -6.682 -9.370 17.313 1.00 64.00 78 ALA A C 1
ATOM 579 O O . ALA A 1 78 ? -6.540 -9.132 16.115 1.00 64.00 78 ALA A O 1
ATOM 580 N N . ALA A 1 79 ? -7.825 -9.819 17.834 1.00 76.56 79 ALA A N 1
ATOM 581 C CA . ALA A 1 79 ? -9.043 -9.921 17.047 1.00 76.56 79 ALA A CA 1
ATOM 582 C C . ALA A 1 79 ? -9.446 -8.513 16.592 1.00 76.56 79 ALA A C 1
ATOM 584 O O . ALA A 1 79 ? -9.630 -7.623 17.425 1.00 76.56 79 ALA A O 1
ATOM 585 N N . ILE A 1 80 ? -9.550 -8.315 15.280 1.00 90.75 80 ILE A N 1
ATOM 586 C CA . ILE A 1 80 ? -10.044 -7.065 14.692 1.00 90.75 80 ILE A CA 1
ATOM 587 C C . ILE A 1 80 ? -11.561 -7.123 14.503 1.00 90.75 80 ILE A C 1
ATOM 589 O O . ILE A 1 80 ? -12.150 -8.206 14.450 1.00 90.75 80 ILE A O 1
ATOM 593 N N . ASP A 1 81 ? -12.199 -5.960 14.384 1.00 92.50 81 ASP A N 1
ATOM 594 C CA . ASP A 1 81 ? -13.633 -5.867 14.119 1.00 92.50 81 ASP A CA 1
ATOM 595 C C . ASP A 1 81 ? -14.020 -6.663 12.859 1.00 92.50 81 ASP A C 1
ATOM 597 O O . ASP A 1 81 ? -13.426 -6.510 11.787 1.00 92.50 81 ASP A O 1
ATOM 601 N N . ALA A 1 82 ? -15.050 -7.504 12.977 1.00 93.06 82 ALA A N 1
ATOM 602 C CA . ALA A 1 82 ? -15.543 -8.340 11.888 1.00 93.06 82 ALA A CA 1
ATOM 603 C C . ALA A 1 82 ? -15.998 -7.529 10.662 1.00 93.06 82 ALA A C 1
ATOM 605 O O . ALA A 1 82 ? -15.977 -8.052 9.549 1.00 93.06 82 ALA A O 1
ATOM 606 N N . GLN A 1 83 ? -16.389 -6.263 10.839 1.00 94.00 83 GLN A N 1
ATOM 607 C CA . GLN A 1 83 ? -16.749 -5.365 9.741 1.00 94.00 83 GLN A CA 1
ATOM 608 C C . GLN A 1 83 ? -15.553 -4.968 8.877 1.00 94.00 83 GLN A C 1
ATOM 610 O O . GLN A 1 83 ? -15.747 -4.640 7.710 1.00 94.00 83 GLN A O 1
ATOM 615 N N . LEU A 1 84 ? -14.337 -4.983 9.429 1.00 94.62 84 LEU A N 1
ATOM 616 C CA . LEU A 1 84 ? -13.108 -4.647 8.709 1.00 94.62 84 LEU A CA 1
ATOM 617 C C . LEU A 1 84 ? -12.574 -5.841 7.902 1.00 94.62 84 LEU A C 1
ATOM 619 O O . LEU A 1 84 ? -11.861 -5.654 6.915 1.00 94.62 84 LEU A O 1
ATOM 623 N N . VAL A 1 85 ? -12.933 -7.066 8.296 1.00 96.38 85 VAL A N 1
ATOM 624 C CA . VAL A 1 85 ? -12.456 -8.307 7.674 1.00 96.38 85 VAL A CA 1
ATOM 625 C C . VAL A 1 85 ? -12.961 -8.426 6.235 1.00 96.38 85 VAL A C 1
ATOM 627 O O . VAL A 1 85 ? -14.161 -8.473 5.967 1.00 96.38 85 VAL A O 1
ATOM 630 N N . GLY A 1 86 ? -12.027 -8.534 5.295 1.00 96.44 86 GLY A N 1
ATOM 631 C CA . GLY A 1 86 ? -12.320 -8.601 3.866 1.00 96.44 86 GLY A CA 1
ATOM 632 C C . GLY A 1 86 ? -11.227 -7.961 3.024 1.00 96.44 86 GLY A C 1
ATOM 633 O O . GLY A 1 86 ? -10.278 -7.376 3.548 1.00 96.44 86 GLY A O 1
ATOM 634 N N . THR A 1 87 ? -11.364 -8.092 1.707 1.00 97.56 87 THR A N 1
ATOM 635 C CA . THR A 1 87 ? -10.532 -7.370 0.739 1.00 97.56 87 THR A CA 1
ATOM 636 C C . THR A 1 87 ? -11.257 -6.126 0.285 1.00 97.56 87 THR A C 1
ATOM 638 O O . THR A 1 87 ? -12.359 -6.204 -0.255 1.00 97.56 87 THR A O 1
ATOM 641 N N . TRP A 1 88 ? -10.611 -4.987 0.449 1.00 97.69 88 TRP A N 1
ATOM 642 C CA . TRP A 1 88 ? -11.097 -3.668 0.094 1.00 97.69 88 TRP A CA 1
ATOM 643 C C . TRP A 1 88 ? -10.283 -3.147 -1.075 1.00 97.69 88 TRP A C 1
ATOM 645 O O . TRP A 1 88 ? -9.058 -3.254 -1.077 1.00 97.69 88 TRP A O 1
ATOM 655 N N . SER A 1 89 ? -10.944 -2.590 -2.082 1.00 96.94 89 SER A N 1
ATOM 656 C CA . SER A 1 89 ? -10.275 -2.017 -3.247 1.00 96.94 89 SER A CA 1
ATOM 657 C C . SER A 1 89 ? -10.917 -0.702 -3.649 1.00 96.94 89 SER A C 1
ATOM 659 O O . SER A 1 89 ? -12.129 -0.513 -3.548 1.00 96.94 89 SER A O 1
ATOM 661 N N . THR A 1 90 ? -10.101 0.237 -4.110 1.00 95.75 90 THR A N 1
ATOM 662 C CA . THR A 1 90 ? -10.592 1.485 -4.710 1.00 95.75 90 THR A CA 1
ATOM 663 C C . THR A 1 90 ? -11.442 1.226 -5.961 1.00 95.75 90 THR A C 1
ATOM 665 O O . THR A 1 90 ? -11.387 0.157 -6.562 1.00 95.75 90 THR A O 1
ATOM 668 N N . LYS A 1 91 ? -12.207 2.237 -6.393 1.00 87.81 91 LYS A N 1
ATOM 669 C CA . LYS A 1 91 ? -13.255 2.172 -7.435 1.00 87.81 91 LYS A CA 1
ATOM 670 C C . LYS A 1 91 ? -12.965 1.323 -8.688 1.00 87.81 91 LYS A C 1
ATOM 672 O O . LYS A 1 91 ? -13.909 0.775 -9.248 1.00 87.81 91 LYS A O 1
ATOM 677 N N . SER A 1 92 ? -11.722 1.240 -9.170 1.00 88.94 92 SER A N 1
ATOM 678 C CA . SER A 1 92 ? -11.403 0.432 -10.359 1.00 88.94 92 SER A CA 1
ATOM 679 C C . SER A 1 92 ? -11.575 -1.073 -10.116 1.00 88.94 92 SER A C 1
ATOM 681 O O . SER A 1 92 ? -11.811 -1.814 -11.070 1.00 88.94 92 SER A O 1
ATOM 683 N N . ALA A 1 93 ? -11.452 -1.522 -8.860 1.00 90.25 93 ALA A N 1
ATOM 684 C CA . ALA A 1 93 ? -11.440 -2.925 -8.448 1.00 90.25 93 ALA A CA 1
ATOM 685 C C . ALA A 1 93 ? -10.450 -3.791 -9.254 1.00 90.25 93 ALA A C 1
ATOM 687 O O . ALA A 1 93 ? -10.636 -4.998 -9.400 1.00 90.25 93 ALA A O 1
ATOM 688 N N . LYS A 1 94 ? -9.412 -3.168 -9.836 1.00 94.19 94 LYS A N 1
ATOM 689 C CA . LYS A 1 94 ? -8.379 -3.858 -10.625 1.00 94.19 94 LYS A CA 1
ATOM 690 C C . LYS A 1 94 ? -7.150 -4.197 -9.806 1.00 94.19 94 LYS A C 1
ATOM 692 O O . LYS A 1 94 ? -6.518 -5.208 -10.081 1.00 94.19 94 LYS A O 1
ATOM 697 N N . VAL A 1 95 ? -6.841 -3.383 -8.803 1.00 96.06 95 VAL A N 1
ATOM 698 C CA . VAL A 1 95 ? -5.799 -3.681 -7.822 1.00 96.06 95 VAL A CA 1
ATOM 699 C C . VAL A 1 95 ? -6.451 -4.475 -6.705 1.00 96.06 95 VAL A C 1
ATOM 701 O O . VAL A 1 95 ? -7.343 -3.962 -6.034 1.00 96.06 95 VAL A O 1
ATOM 704 N N . ILE A 1 96 ? -6.049 -5.729 -6.556 1.00 96.19 96 ILE A N 1
ATOM 705 C CA . ILE A 1 96 ? -6.550 -6.657 -5.545 1.00 96.19 96 ILE A CA 1
ATOM 706 C C . ILE A 1 96 ? -5.329 -7.351 -4.957 1.00 96.19 96 ILE A C 1
ATOM 708 O O . ILE A 1 96 ? -4.462 -7.793 -5.705 1.00 96.19 96 ILE A O 1
ATOM 712 N N . THR A 1 97 ? -5.262 -7.433 -3.636 1.00 96.75 97 THR A N 1
ATOM 713 C CA . THR A 1 97 ? -4.245 -8.195 -2.900 1.00 96.75 97 THR A CA 1
ATOM 714 C C . THR A 1 97 ? -4.248 -9.685 -3.282 1.00 96.75 97 THR A C 1
ATOM 716 O O . THR A 1 97 ? -5.220 -10.223 -3.815 1.00 96.75 97 THR A O 1
ATOM 719 N N . GLY A 1 98 ? -3.153 -10.379 -3.008 1.00 94.88 98 GLY A N 1
ATOM 720 C CA . GLY A 1 98 ? -2.977 -11.804 -3.227 1.00 94.88 98 GLY A CA 1
ATOM 721 C C . GLY A 1 98 ? -2.067 -12.136 -4.414 1.00 94.88 98 GLY A C 1
ATOM 722 O O . GLY A 1 98 ? -1.397 -11.269 -4.987 1.00 94.88 98 GLY A O 1
ATOM 723 N N . PRO A 1 99 ? -2.066 -13.412 -4.844 1.00 93.62 99 PRO A N 1
ATOM 724 C CA . PRO A 1 99 ? -1.163 -13.912 -5.884 1.00 93.62 99 PRO A CA 1
ATOM 725 C C . PRO A 1 99 ? -1.400 -13.295 -7.271 1.00 93.62 99 PRO A C 1
ATOM 727 O O . PRO A 1 99 ? -0.597 -13.501 -8.175 1.00 93.62 99 PRO A O 1
ATOM 730 N N . GLY A 1 100 ? -2.507 -12.567 -7.459 1.00 92.62 100 GLY A N 1
ATOM 731 C CA . GLY A 1 100 ? -2.798 -11.822 -8.685 1.00 92.62 100 GLY A CA 1
ATOM 732 C C . GLY A 1 100 ? -2.064 -10.483 -8.796 1.00 92.62 100 GLY A C 1
ATOM 733 O O . GLY A 1 100 ? -2.077 -9.901 -9.874 1.00 92.62 100 GLY A O 1
ATOM 734 N N . PHE A 1 101 ? -1.435 -10.007 -7.718 1.00 96.25 101 PHE A N 1
ATOM 735 C CA . PHE A 1 101 ? -0.697 -8.742 -7.683 1.00 96.25 101 PHE A CA 1
ATOM 736 C C . PHE A 1 101 ? 0.801 -8.942 -7.446 1.00 96.25 101 PHE A C 1
ATOM 738 O O . PHE A 1 101 ? 1.623 -8.315 -8.115 1.00 96.25 101 PHE A O 1
ATOM 745 N N . TYR A 1 102 ? 1.164 -9.845 -6.534 1.00 95.88 102 TYR A N 1
ATOM 746 C CA . TYR A 1 102 ? 2.553 -10.172 -6.230 1.00 95.88 102 TYR A CA 1
ATOM 747 C C . TYR A 1 102 ? 2.766 -11.685 -6.211 1.00 95.88 102 TYR A C 1
ATOM 749 O O . TYR A 1 102 ? 1.978 -12.430 -5.628 1.00 95.88 102 TYR A O 1
ATOM 757 N N . ASN A 1 103 ? 3.846 -12.144 -6.844 1.00 93.94 103 ASN A N 1
ATOM 758 C CA . ASN A 1 103 ? 4.244 -13.543 -6.836 1.00 93.94 103 ASN A CA 1
ATOM 759 C C . ASN A 1 103 ? 5.555 -13.708 -6.038 1.00 93.94 103 ASN A C 1
ATOM 761 O O . ASN A 1 103 ? 6.612 -13.248 -6.474 1.00 93.94 103 ASN A O 1
ATOM 765 N N . PRO A 1 104 ? 5.518 -14.402 -4.885 1.00 91.81 104 PRO A N 1
ATOM 766 C CA . PRO A 1 104 ? 6.663 -14.513 -3.987 1.00 91.81 104 PRO A CA 1
ATOM 767 C C . PRO A 1 104 ? 7.686 -15.548 -4.468 1.00 91.81 104 PRO A C 1
ATOM 769 O O . PRO A 1 104 ? 8.830 -15.538 -4.023 1.00 91.81 104 PRO A O 1
ATOM 772 N N . VAL A 1 105 ? 7.292 -16.455 -5.372 1.00 90.12 105 VAL A N 1
ATOM 773 C CA . VAL A 1 105 ? 8.164 -17.521 -5.887 1.00 90.12 105 VAL A CA 1
ATOM 774 C C . VAL A 1 105 ? 9.135 -16.972 -6.924 1.00 90.12 105 VAL A C 1
ATOM 776 O O . VAL A 1 105 ? 10.299 -17.363 -6.943 1.00 90.12 105 VAL A O 1
ATOM 779 N N . ASN A 1 106 ? 8.659 -16.080 -7.793 1.00 89.19 106 ASN A N 1
ATOM 780 C CA . ASN A 1 106 ? 9.481 -15.441 -8.819 1.00 89.19 106 ASN A CA 1
ATOM 781 C C . ASN A 1 106 ? 9.924 -14.014 -8.442 1.00 89.19 106 ASN A C 1
ATOM 783 O O . ASN A 1 106 ? 10.602 -13.387 -9.250 1.00 89.19 106 ASN A O 1
ATOM 787 N N . ASP A 1 107 ? 9.550 -13.530 -7.249 1.00 91.06 107 ASP A N 1
ATOM 788 C CA . ASP A 1 107 ? 9.866 -12.192 -6.723 1.00 91.06 107 ASP A CA 1
ATOM 789 C C . ASP A 1 107 ? 9.506 -11.087 -7.735 1.00 91.06 107 ASP A C 1
ATOM 791 O O . ASP A 1 107 ? 10.339 -10.263 -8.111 1.00 91.06 107 ASP A O 1
ATOM 795 N N . SER A 1 108 ? 8.266 -11.115 -8.244 1.00 92.62 108 SER A N 1
ATOM 796 C CA . SER A 1 108 ? 7.803 -10.176 -9.273 1.00 92.62 108 SER A CA 1
ATOM 797 C C . SER A 1 108 ? 6.372 -9.690 -9.055 1.00 92.62 108 SER A C 1
ATOM 799 O O . SER A 1 108 ? 5.534 -10.372 -8.459 1.00 92.62 108 SER A O 1
ATOM 801 N N . PHE A 1 109 ? 6.097 -8.501 -9.588 1.00 95.12 109 PHE A N 1
ATOM 802 C CA . PHE A 1 109 ? 4.765 -7.911 -9.631 1.00 95.12 109 PHE A CA 1
ATOM 803 C C . PHE A 1 109 ? 4.015 -8.299 -10.903 1.00 95.12 109 PHE A C 1
ATOM 805 O O . PHE A 1 109 ? 4.606 -8.448 -11.973 1.00 95.12 109 PHE A O 1
ATOM 812 N N . ILE A 1 110 ? 2.695 -8.392 -10.784 1.00 94.69 110 ILE A N 1
ATOM 813 C CA . ILE A 1 110 ? 1.768 -8.557 -11.901 1.00 94.69 110 ILE A CA 1
ATOM 814 C C . ILE A 1 110 ? 0.997 -7.250 -12.031 1.00 94.69 110 ILE A C 1
ATOM 816 O O . ILE A 1 110 ? 0.190 -6.913 -11.166 1.00 94.69 110 ILE A O 1
ATOM 820 N N . GLU A 1 111 ? 1.275 -6.495 -13.091 1.00 94.06 111 GLU A N 1
ATOM 821 C CA . GLU A 1 111 ? 0.692 -5.169 -13.291 1.00 94.06 111 GLU A CA 1
ATOM 822 C C . GLU A 1 111 ? -0.826 -5.247 -13.541 1.00 94.06 111 GLU A C 1
ATOM 824 O O . GLU A 1 111 ? -1.273 -5.881 -14.505 1.00 94.06 111 GLU A O 1
ATOM 829 N N . PRO A 1 112 ? -1.649 -4.596 -12.701 1.00 94.56 112 PRO A N 1
ATOM 830 C CA . PRO A 1 112 ? -3.079 -4.498 -12.940 1.00 94.56 112 PRO A CA 1
ATOM 831 C C . PRO A 1 112 ? -3.402 -3.559 -14.103 1.00 94.56 112 PRO A C 1
ATOM 833 O O . PRO A 1 112 ? -2.751 -2.545 -14.308 1.00 94.56 112 PRO A O 1
ATOM 836 N N . SER A 1 113 ? -4.516 -3.814 -14.794 1.00 93.62 113 SER A N 1
ATOM 837 C CA . SER A 1 113 ? -4.964 -2.958 -15.911 1.00 93.62 113 SER A CA 1
ATOM 838 C C . SER A 1 113 ? -5.253 -1.489 -15.553 1.00 93.62 113 SER A C 1
ATOM 840 O O . SER A 1 113 ? -5.318 -0.653 -16.448 1.00 93.62 113 SER A O 1
ATOM 842 N N . HIS A 1 114 ? -5.510 -1.175 -14.279 1.00 94.19 114 HIS A N 1
ATOM 843 C CA . HIS A 1 114 ? -5.821 0.178 -13.813 1.00 94.19 114 HIS A CA 1
ATOM 844 C C . HIS A 1 114 ? -5.196 0.420 -12.444 1.00 94.19 114 HIS A C 1
ATOM 846 O O . HIS A 1 114 ? -5.116 -0.498 -11.626 1.00 94.19 114 HIS A O 1
ATOM 852 N N . THR A 1 115 ? -4.841 1.676 -12.178 1.00 95.19 115 THR A N 1
ATOM 853 C CA . THR A 1 115 ? -4.348 2.123 -10.875 1.00 95.19 115 THR A CA 1
ATOM 854 C C . THR A 1 115 ? -5.405 1.978 -9.785 1.00 95.19 115 THR A C 1
ATOM 856 O O . THR A 1 115 ? -6.620 1.933 -10.030 1.00 95.19 115 THR A O 1
ATOM 859 N N . GLY A 1 116 ? -4.926 1.880 -8.554 1.00 95.75 116 GLY A N 1
ATOM 860 C CA . GLY A 1 116 ? -5.755 1.664 -7.387 1.00 95.75 116 GLY A CA 1
ATOM 8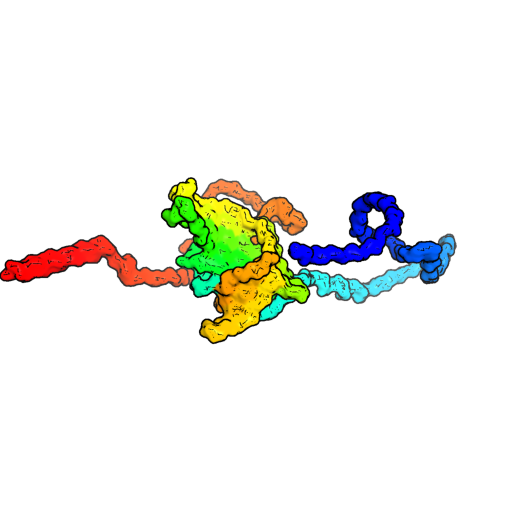61 C C . GLY A 1 116 ? -4.942 1.297 -6.157 1.00 95.75 116 GLY A C 1
ATOM 862 O O . GLY A 1 116 ? -3.726 1.113 -6.203 1.00 95.75 116 GLY A O 1
ATOM 863 N N . ILE A 1 117 ? -5.654 1.210 -5.046 1.00 96.81 117 ILE A N 1
ATOM 864 C CA . ILE A 1 117 ? -5.129 0.773 -3.757 1.00 96.81 117 ILE A CA 1
ATOM 865 C C . ILE A 1 117 ? -6.056 -0.326 -3.256 1.00 96.81 117 ILE A C 1
ATOM 867 O O . ILE A 1 117 ? -7.274 -0.257 -3.462 1.00 96.81 117 ILE A O 1
ATOM 871 N N . SER A 1 118 ? -5.479 -1.339 -2.627 1.00 97.44 118 SER A N 1
ATOM 872 C CA . SER A 1 118 ? -6.219 -2.407 -1.984 1.00 97.44 118 SER A CA 1
ATOM 873 C C . SER A 1 118 ? -5.583 -2.784 -0.659 1.00 97.44 118 SER A C 1
ATOM 875 O O . SER A 1 118 ? -4.361 -2.826 -0.539 1.00 97.44 118 SER A O 1
ATOM 877 N N . TYR A 1 119 ? -6.444 -3.067 0.312 1.00 97.38 119 TYR A N 1
ATOM 878 C CA . TYR A 1 119 ? -6.077 -3.629 1.599 1.00 97.38 119 TYR A CA 1
ATOM 879 C C . TYR A 1 119 ? -6.898 -4.881 1.844 1.00 97.38 119 TYR A C 1
ATOM 881 O O . TYR A 1 119 ? -8.098 -4.899 1.573 1.00 97.38 119 TYR A O 1
ATOM 889 N N . SER A 1 120 ? -6.278 -5.902 2.408 1.00 97.38 120 SER A N 1
ATOM 890 C CA . SER A 1 120 ? -6.989 -7.055 2.942 1.00 97.38 120 SER A CA 1
ATOM 891 C C . SER A 1 120 ? -6.720 -7.206 4.417 1.00 97.38 120 SER A C 1
ATOM 893 O O . SER A 1 120 ? -5.576 -7.095 4.838 1.00 97.38 120 SER A O 1
ATOM 895 N N . PHE A 1 121 ? -7.767 -7.508 5.178 1.00 96.94 121 PHE A N 1
ATOM 896 C CA . PHE A 1 121 ? -7.685 -7.747 6.614 1.00 96.94 121 PHE A CA 1
ATOM 897 C C . PHE A 1 121 ? -8.265 -9.120 6.950 1.00 96.94 121 PHE A C 1
ATOM 899 O O . PHE A 1 121 ? -9.360 -9.465 6.497 1.00 96.94 121 PHE A O 1
ATOM 906 N N . THR A 1 122 ? -7.537 -9.906 7.744 1.00 95.50 122 THR A N 1
ATOM 907 C CA . THR A 1 122 ? -8.025 -11.167 8.330 1.00 95.50 122 THR A CA 1
ATOM 908 C C . THR A 1 122 ? -8.543 -10.951 9.742 1.00 95.50 122 THR A C 1
ATOM 910 O O . THR A 1 122 ? -8.040 -10.102 10.469 1.00 95.50 122 THR A O 1
ATOM 913 N N . ALA A 1 123 ? -9.480 -11.801 10.168 1.00 94.00 123 ALA A N 1
ATOM 914 C CA . ALA A 1 123 ? -9.904 -11.869 11.567 1.00 94.00 123 ALA A CA 1
ATOM 915 C C . ALA A 1 123 ? -8.735 -12.185 12.526 1.00 94.00 123 ALA A C 1
ATOM 917 O O . ALA A 1 123 ? -8.746 -11.740 13.672 1.00 94.00 123 ALA A O 1
ATOM 918 N N . ASP A 1 124 ? -7.709 -12.881 12.028 1.00 91.88 124 ASP A N 1
ATOM 919 C CA . ASP A 1 124 ? -6.489 -13.251 12.752 1.00 91.88 124 ASP A CA 1
ATOM 920 C C . ASP A 1 124 ? -5.462 -12.104 12.841 1.00 91.88 124 ASP A C 1
ATOM 922 O O . ASP A 1 124 ? -4.288 -12.347 13.091 1.00 91.88 124 ASP A O 1
ATOM 926 N N . GLY A 1 125 ? -5.848 -10.849 12.599 1.00 94.12 125 GLY A N 1
ATOM 927 C CA . GLY A 1 125 ? -4.960 -9.701 12.810 1.00 94.12 125 GLY A CA 1
ATOM 928 C C . GLY A 1 125 ? -3.786 -9.609 11.829 1.00 94.12 125 GLY A C 1
ATOM 929 O O . GLY A 1 125 ? -2.764 -9.004 12.151 1.00 94.12 125 GLY A O 1
ATOM 930 N N . PHE A 1 126 ? -3.913 -10.169 10.625 1.00 96.19 126 PHE A N 1
ATOM 931 C CA . PHE A 1 126 ? -2.981 -9.930 9.519 1.00 96.19 126 PHE A CA 1
ATOM 932 C C . PHE A 1 126 ? -3.579 -9.003 8.473 1.00 96.19 126 PHE A C 1
ATOM 934 O O . PHE A 1 126 ? -4.794 -9.013 8.236 1.00 96.19 126 PHE A O 1
ATOM 941 N N . TYR A 1 127 ? -2.702 -8.249 7.820 1.00 96.88 127 TYR A N 1
ATOM 942 C CA . TYR A 1 127 ? -3.056 -7.406 6.696 1.00 96.88 127 TYR A CA 1
ATOM 943 C C . TYR A 1 127 ? -2.126 -7.612 5.508 1.00 96.88 127 TYR A C 1
ATOM 945 O O . TYR A 1 127 ? -0.966 -8.001 5.652 1.00 96.88 127 TYR A O 1
ATOM 953 N N . GLU A 1 128 ? -2.644 -7.265 4.341 1.00 97.44 128 GLU A N 1
ATOM 954 C CA . GLU A 1 128 ? -1.875 -7.118 3.118 1.00 97.44 128 GLU A CA 1
ATOM 955 C C . GLU A 1 128 ? -2.271 -5.820 2.420 1.00 97.44 128 GLU A C 1
ATOM 957 O O . GLU A 1 128 ? -3.452 -5.470 2.383 1.00 97.44 128 GLU A O 1
ATOM 962 N N . GLU A 1 129 ? -1.291 -5.123 1.856 1.00 96.12 129 GLU A N 1
ATOM 963 C CA . GLU A 1 129 ? -1.470 -3.912 1.068 1.00 96.12 129 GLU A CA 1
ATOM 964 C C . GLU A 1 129 ? -0.951 -4.118 -0.363 1.00 96.12 129 GLU A C 1
ATOM 966 O O . GLU A 1 129 ? 0.114 -4.694 -0.608 1.00 96.12 129 GLU A O 1
ATOM 971 N N . ALA A 1 130 ? -1.718 -3.612 -1.322 1.00 97.19 130 ALA A N 1
ATOM 972 C CA . ALA A 1 130 ? -1.367 -3.596 -2.731 1.00 97.19 130 ALA A CA 1
ATOM 973 C C . ALA A 1 130 ? -1.638 -2.203 -3.295 1.00 97.19 130 ALA A C 1
ATOM 975 O O . ALA A 1 130 ? -2.772 -1.722 -3.329 1.00 97.19 130 ALA A O 1
ATOM 976 N N . TYR A 1 131 ? -0.583 -1.551 -3.761 1.00 96.56 131 TYR A N 1
ATOM 977 C CA . TYR A 1 131 ? -0.629 -0.201 -4.299 1.00 96.56 131 TYR A CA 1
ATOM 978 C C . TYR A 1 131 ? -0.179 -0.214 -5.743 1.00 96.56 131 TYR A C 1
ATOM 980 O O . TYR A 1 131 ? 0.925 -0.654 -6.037 1.00 96.56 131 TYR A O 1
ATOM 988 N N . PHE A 1 132 ? -0.983 0.351 -6.635 1.00 96.50 132 PHE A N 1
ATOM 989 C CA . PHE A 1 132 ? -0.543 0.698 -7.978 1.00 96.50 132 PHE A CA 1
ATOM 990 C C . PHE A 1 132 ? -0.950 2.134 -8.287 1.00 96.50 132 PHE A C 1
ATOM 992 O O . PHE A 1 132 ? -2.132 2.456 -8.424 1.00 96.50 132 PHE A O 1
ATOM 999 N N . ARG A 1 133 ? 0.040 3.023 -8.362 1.00 94.50 133 ARG A N 1
ATOM 1000 C CA . ARG A 1 133 ? -0.158 4.465 -8.508 1.00 94.50 133 ARG A CA 1
ATOM 1001 C C . ARG A 1 133 ? 0.634 4.994 -9.691 1.00 94.50 133 ARG A C 1
ATOM 1003 O O . ARG A 1 133 ? 1.810 4.685 -9.847 1.00 94.50 133 ARG A O 1
ATOM 1010 N N . ALA A 1 134 ? -0.011 5.855 -10.470 1.00 92.44 134 ALA A N 1
ATOM 1011 C CA . ALA A 1 134 ? 0.670 6.718 -11.419 1.00 92.44 134 ALA A CA 1
ATOM 1012 C C . ALA A 1 134 ? 0.966 8.053 -10.723 1.00 92.44 134 ALA A C 1
ATOM 1014 O O . ALA A 1 134 ? 0.047 8.724 -10.251 1.00 92.44 134 ALA A O 1
ATOM 1015 N N . VAL A 1 135 ? 2.237 8.429 -10.638 1.00 92.19 135 VAL A N 1
ATOM 1016 C CA . VAL A 1 135 ? 2.686 9.705 -10.080 1.00 92.19 135 VAL A CA 1
ATOM 1017 C C . VAL A 1 135 ? 2.978 10.651 -11.238 1.00 92.19 135 VAL A C 1
ATOM 1019 O O . VAL A 1 135 ? 3.821 10.386 -12.096 1.00 92.19 135 VAL A O 1
ATOM 1022 N N . SER A 1 136 ? 2.256 11.767 -11.280 1.00 91.50 136 SER A N 1
ATOM 1023 C CA . SER A 1 136 ? 2.438 12.794 -12.303 1.00 91.50 136 SER A CA 1
ATOM 1024 C C . SER A 1 136 ? 3.778 13.510 -12.134 1.00 91.50 136 SER A C 1
ATOM 1026 O O . SER A 1 136 ? 4.100 13.955 -11.033 1.00 91.50 136 SER A O 1
ATOM 1028 N N . ASN A 1 137 ? 4.507 13.704 -13.233 1.00 90.19 137 ASN A N 1
ATOM 1029 C CA . ASN A 1 137 ? 5.700 14.543 -13.273 1.00 90.19 137 ASN A CA 1
ATOM 1030 C C . ASN A 1 137 ? 5.343 15.917 -13.880 1.00 90.19 137 ASN A C 1
ATOM 1032 O O . ASN A 1 137 ? 5.204 16.016 -15.101 1.00 90.19 137 ASN A O 1
ATOM 1036 N N . PRO A 1 138 ? 5.164 16.982 -13.072 1.00 90.12 138 PRO A N 1
ATOM 1037 C CA . PRO A 1 138 ? 4.750 18.290 -13.586 1.00 90.12 138 PRO A CA 1
ATOM 1038 C C . PRO A 1 138 ? 5.826 18.963 -14.449 1.00 90.12 138 PRO A C 1
ATOM 1040 O O . PRO A 1 138 ? 5.491 19.744 -15.335 1.00 90.12 138 PRO A O 1
ATOM 1043 N N . THR A 1 139 ? 7.104 18.646 -14.228 1.00 91.19 139 THR A N 1
ATOM 1044 C CA . THR A 1 139 ? 8.220 19.173 -15.027 1.00 91.19 139 THR A CA 1
ATOM 1045 C C . THR A 1 139 ? 8.253 18.540 -16.415 1.00 91.19 139 THR A C 1
ATOM 1047 O O . THR A 1 139 ? 8.517 19.226 -17.401 1.00 91.19 139 THR A O 1
ATOM 1050 N N . ASN A 1 140 ? 7.961 17.239 -16.512 1.00 89.31 140 ASN A N 1
ATOM 1051 C CA . ASN A 1 140 ? 7.837 16.541 -17.788 1.00 89.31 140 ASN A CA 1
ATOM 1052 C C . ASN A 1 140 ? 6.580 15.651 -17.831 1.00 89.31 140 ASN A C 1
ATOM 1054 O O . ASN A 1 140 ? 6.658 14.453 -17.546 1.00 89.31 140 ASN A O 1
ATOM 1058 N N . PRO A 1 141 ? 5.429 16.205 -18.260 1.00 90.81 141 PRO A N 1
ATOM 1059 C CA . PRO A 1 141 ? 4.154 15.484 -18.285 1.00 90.81 141 PRO A CA 1
ATOM 1060 C C . PRO A 1 141 ? 4.123 14.255 -19.201 1.00 90.81 141 PRO A C 1
ATOM 1062 O O . PRO A 1 141 ? 3.236 13.418 -19.066 1.00 90.81 141 PRO A O 1
ATOM 1065 N N . LYS A 1 142 ? 5.076 14.129 -20.137 1.00 89.88 142 LYS A N 1
ATOM 1066 C CA . LYS A 1 142 ? 5.189 12.959 -21.025 1.00 89.88 142 LYS A CA 1
ATOM 1067 C C . LYS A 1 142 ? 5.741 11.722 -20.310 1.00 89.88 142 LYS A C 1
ATOM 1069 O O . LYS A 1 142 ? 5.674 10.634 -20.868 1.00 89.88 142 LYS A O 1
ATOM 1074 N N . CYS A 1 143 ? 6.275 11.891 -19.102 1.00 88.69 143 CYS A N 1
ATOM 1075 C CA . CYS A 1 143 ? 6.926 10.841 -18.332 1.00 88.69 143 CYS A CA 1
ATOM 1076 C C . CYS A 1 143 ? 6.300 10.693 -16.940 1.00 88.69 143 CYS A C 1
ATOM 1078 O O . CYS A 1 143 ? 6.902 11.114 -15.947 1.00 88.69 143 CYS A O 1
ATOM 1080 N N . PRO A 1 144 ? 5.086 10.125 -16.841 1.00 91.25 144 PRO A N 1
ATOM 1081 C CA . PRO A 1 144 ? 4.534 9.738 -15.552 1.00 91.25 144 PRO A CA 1
ATOM 1082 C C . PRO A 1 144 ? 5.352 8.588 -14.952 1.00 91.25 144 PRO A C 1
ATOM 1084 O O . PRO A 1 144 ? 5.816 7.705 -15.673 1.00 91.25 144 PRO A O 1
ATOM 1087 N N . LEU A 1 145 ? 5.501 8.586 -13.630 1.00 91.81 145 LEU A N 1
ATOM 1088 C CA . LEU A 1 145 ? 6.120 7.478 -12.907 1.00 91.81 145 LEU A CA 1
ATOM 1089 C C . LEU A 1 145 ? 5.048 6.453 -12.546 1.00 91.81 145 LEU A C 1
ATOM 1091 O O . LEU A 1 145 ? 3.964 6.819 -12.092 1.00 91.81 145 LEU A O 1
ATOM 1095 N N . GLY A 1 146 ? 5.359 5.173 -12.704 1.00 92.94 146 GLY A N 1
ATOM 1096 C CA . GLY A 1 146 ? 4.540 4.076 -12.193 1.00 92.94 146 GLY A CA 1
ATOM 1097 C C . GLY A 1 146 ? 5.154 3.541 -10.909 1.00 92.94 146 GLY A C 1
ATOM 1098 O O . GLY A 1 146 ? 6.354 3.283 -10.864 1.00 92.94 146 GLY A O 1
ATOM 1099 N N . VAL A 1 147 ? 4.353 3.398 -9.858 1.00 95.38 147 VAL A N 1
ATOM 1100 C CA . VAL A 1 147 ? 4.787 2.820 -8.584 1.00 95.38 147 VAL A CA 1
ATOM 1101 C C . VAL A 1 147 ? 3.848 1.683 -8.220 1.00 95.38 147 VAL A C 1
ATOM 1103 O O . VAL A 1 147 ? 2.653 1.905 -8.013 1.00 95.38 147 VAL A O 1
ATOM 1106 N N . MET A 1 148 ? 4.403 0.479 -8.119 1.00 96.50 148 MET A N 1
ATOM 1107 C CA . MET A 1 148 ? 3.746 -0.677 -7.523 1.00 96.50 148 MET A CA 1
ATOM 1108 C C . MET A 1 148 ? 4.397 -0.992 -6.184 1.00 96.50 148 MET A C 1
ATOM 1110 O O . MET A 1 148 ? 5.621 -1.061 -6.104 1.00 96.50 148 MET A O 1
ATOM 1114 N N . GLN A 1 149 ? 3.604 -1.169 -5.134 1.00 97.19 149 GLN A N 1
ATOM 1115 C CA . GLN A 1 149 ? 4.102 -1.543 -3.811 1.00 97.19 149 GLN A CA 1
ATOM 1116 C C . GLN A 1 149 ? 3.266 -2.682 -3.253 1.00 97.19 149 GLN A C 1
ATOM 1118 O O . GLN A 1 149 ? 2.041 -2.688 -3.378 1.00 97.19 149 GLN A O 1
ATOM 1123 N N . PHE A 1 150 ? 3.962 -3.639 -2.657 1.00 96.88 150 PHE A N 1
ATOM 1124 C CA . PHE A 1 150 ? 3.398 -4.772 -1.948 1.00 96.88 150 PHE A CA 1
ATOM 1125 C C . PHE A 1 150 ? 4.002 -4.809 -0.553 1.00 96.88 150 PHE A C 1
ATOM 1127 O O . PHE A 1 150 ? 5.224 -4.716 -0.398 1.00 96.88 150 PHE A O 1
ATOM 1134 N N . GLN A 1 151 ? 3.157 -5.010 0.447 1.00 96.50 151 GLN A N 1
ATOM 1135 C CA . GLN A 1 151 ? 3.589 -5.242 1.813 1.00 96.50 151 GLN A CA 1
ATOM 1136 C C . GLN A 1 151 ? 2.527 -6.050 2.550 1.00 96.50 151 GLN A C 1
ATOM 1138 O O . GLN A 1 151 ? 1.342 -5.986 2.238 1.00 96.50 151 GLN A O 1
ATOM 1143 N N . HIS A 1 152 ? 2.948 -6.811 3.550 1.00 96.38 152 HIS A N 1
ATOM 1144 C CA . HIS A 1 152 ? 2.037 -7.559 4.406 1.00 96.38 152 HIS A CA 1
ATOM 1145 C C . HIS A 1 152 ? 2.635 -7.712 5.797 1.00 96.38 152 HIS A C 1
ATOM 1147 O O . HIS A 1 152 ? 3.846 -7.540 5.983 1.00 96.38 152 HIS A O 1
ATOM 1153 N N . GLY A 1 153 ? 1.788 -7.995 6.778 1.00 96.06 153 GLY A N 1
ATOM 1154 C CA . GLY A 1 153 ? 2.204 -8.121 8.166 1.00 96.06 153 GLY A CA 1
ATOM 1155 C C . GLY A 1 153 ? 1.029 -8.204 9.124 1.00 96.06 153 GLY A C 1
ATOM 1156 O O . GLY A 1 153 ? -0.027 -8.743 8.798 1.00 96.06 153 GLY A O 1
ATOM 1157 N N . THR A 1 154 ? 1.216 -7.670 10.326 1.00 95.81 154 THR A N 1
ATOM 1158 C CA . THR A 1 154 ? 0.227 -7.708 11.408 1.00 95.81 154 THR A CA 1
ATOM 1159 C C . THR A 1 154 ? -0.469 -6.367 11.578 1.00 95.81 154 THR A C 1
ATOM 1161 O O . THR A 1 154 ? 0.179 -5.318 11.549 1.00 95.81 154 THR A O 1
ATOM 1164 N N . VAL A 1 155 ? -1.776 -6.402 11.807 1.00 96.06 155 VAL A N 1
ATOM 1165 C CA . VAL A 1 155 ? -2.606 -5.241 12.121 1.00 96.06 155 VAL A CA 1
ATOM 1166 C C . VAL A 1 155 ? -3.095 -5.333 13.561 1.00 96.06 155 VAL A C 1
ATOM 1168 O O . VAL A 1 155 ? -3.519 -6.389 14.025 1.00 96.06 155 VAL A O 1
ATOM 1171 N N . ILE A 1 156 ? -3.050 -4.208 14.267 1.00 94.88 156 ILE A N 1
ATOM 1172 C CA . ILE A 1 156 ? -3.625 -4.065 15.603 1.00 94.88 156 ILE A CA 1
ATOM 1173 C C . ILE A 1 156 ? -4.668 -2.957 15.543 1.00 94.88 156 ILE A C 1
ATOM 1175 O O . ILE A 1 156 ? -4.361 -1.833 15.144 1.00 94.88 156 ILE A O 1
ATOM 1179 N N . GLN A 1 157 ? -5.895 -3.276 15.949 1.00 94.12 157 GLN A N 1
ATOM 1180 C CA . GLN A 1 157 ? -6.927 -2.277 16.183 1.00 94.12 157 GLN A CA 1
ATOM 1181 C C . GLN A 1 157 ? -6.787 -1.735 17.604 1.00 94.12 157 GLN A C 1
ATOM 1183 O O . GLN A 1 157 ? -6.931 -2.469 18.583 1.00 94.12 157 GLN A O 1
ATOM 1188 N N . ASN A 1 158 ? -6.499 -0.444 17.711 1.00 92.88 158 ASN A N 1
ATOM 1189 C CA . ASN A 1 158 ? -6.347 0.227 18.991 1.00 92.88 158 ASN A CA 1
ATOM 1190 C C . ASN A 1 158 ? -7.725 0.611 19.575 1.00 92.88 158 ASN A C 1
ATOM 1192 O O . ASN A 1 158 ? -8.702 0.756 18.832 1.00 92.88 158 ASN A O 1
ATOM 1196 N N . PRO A 1 159 ? -7.829 0.828 20.902 1.00 90.88 159 PRO A N 1
ATOM 1197 C CA . PRO A 1 159 ? -9.094 1.190 21.555 1.00 90.88 159 PRO A CA 1
ATOM 1198 C C . PRO A 1 159 ? -9.710 2.519 21.088 1.00 90.88 159 PRO A C 1
ATOM 1200 O O . PRO A 1 159 ? -10.895 2.760 21.299 1.00 90.88 159 PRO A O 1
ATOM 1203 N N . ASP A 1 160 ? -8.916 3.391 20.469 1.00 90.50 160 ASP A N 1
ATOM 1204 C CA . ASP A 1 160 ? -9.330 4.680 19.907 1.00 90.50 160 ASP A CA 1
ATOM 1205 C C . ASP A 1 160 ? -9.858 4.578 18.460 1.00 90.50 160 ASP A C 1
ATOM 1207 O O . ASP A 1 160 ? -10.137 5.600 17.834 1.00 90.50 160 ASP A O 1
ATOM 1211 N N . ASN A 1 161 ? -10.038 3.357 17.938 1.00 90.31 161 ASN A N 1
ATOM 1212 C CA . ASN A 1 161 ? -10.368 3.055 16.539 1.00 90.31 161 ASN A CA 1
ATOM 1213 C C . ASN A 1 161 ? -9.297 3.483 15.525 1.00 90.31 161 ASN A C 1
ATOM 1215 O O . ASN A 1 161 ? -9.599 3.611 14.335 1.00 90.31 161 ASN A O 1
ATOM 1219 N N . SER A 1 162 ? -8.051 3.663 15.960 1.00 94.50 162 SER A N 1
ATOM 1220 C CA . SER A 1 162 ? -6.909 3.709 15.049 1.00 94.50 162 SER A CA 1
ATOM 1221 C C . SER A 1 162 ? -6.432 2.292 14.697 1.00 94.50 162 SER A C 1
ATOM 1223 O O . SER A 1 162 ? -6.687 1.330 15.430 1.00 94.50 162 SER A O 1
ATOM 1225 N N . LEU A 1 163 ? -5.759 2.143 13.555 1.00 95.81 163 LEU A N 1
ATOM 1226 C CA . LEU A 1 163 ? -5.127 0.889 13.132 1.00 95.81 163 LEU A CA 1
ATOM 1227 C C . LEU A 1 163 ? -3.616 1.078 13.069 1.00 95.81 163 LEU A C 1
ATOM 1229 O O . LEU A 1 163 ? -3.133 1.982 12.390 1.00 95.81 163 LEU A O 1
ATOM 1233 N N . SER A 1 164 ? -2.877 0.187 13.718 1.00 96.00 164 SER A N 1
ATOM 1234 C CA . SER A 1 164 ? -1.420 0.108 13.616 1.00 96.00 164 SER A CA 1
ATOM 1235 C C . SER A 1 164 ? -1.039 -1.059 12.709 1.00 96.00 164 SER A C 1
ATOM 1237 O O . SER A 1 164 ? -1.298 -2.215 13.046 1.00 96.00 164 SER A O 1
ATOM 1239 N N . LEU A 1 165 ? -0.419 -0.765 11.569 1.00 96.06 165 LEU A N 1
ATOM 1240 C CA . LEU A 1 165 ? -0.020 -1.725 10.539 1.00 96.06 165 LEU A CA 1
ATOM 1241 C C . LEU A 1 165 ? 1.497 -1.914 10.605 1.00 96.06 165 LEU A C 1
ATOM 1243 O O . LEU A 1 165 ? 2.273 -0.992 10.342 1.00 96.06 165 LEU A O 1
ATOM 1247 N N . THR A 1 166 ? 1.927 -3.107 11.005 1.00 96.50 166 THR A N 1
ATOM 1248 C CA . THR A 1 166 ? 3.349 -3.444 11.142 1.00 96.50 166 THR A CA 1
ATOM 1249 C C . THR A 1 166 ? 3.732 -4.516 10.129 1.00 96.50 166 THR A C 1
ATOM 1251 O O . THR A 1 166 ? 3.273 -5.654 10.259 1.00 96.50 166 THR A O 1
ATOM 1254 N N . PRO A 1 167 ? 4.579 -4.194 9.140 1.00 96.19 167 PRO A N 1
ATOM 1255 C CA . PRO A 1 167 ? 4.934 -5.142 8.100 1.00 96.19 167 PRO A CA 1
ATOM 1256 C C . PRO A 1 167 ? 5.985 -6.156 8.537 1.00 96.19 167 PRO A C 1
ATOM 1258 O O . PRO A 1 167 ? 6.808 -5.912 9.424 1.00 96.19 167 PRO A O 1
ATOM 1261 N N . PHE A 1 168 ? 6.040 -7.276 7.820 1.00 94.69 168 PHE A N 1
ATOM 1262 C CA . PHE A 1 168 ? 7.205 -8.146 7.848 1.00 94.69 168 PHE A CA 1
ATOM 1263 C C . PHE A 1 168 ? 8.354 -7.489 7.079 1.00 94.69 168 PHE A C 1
ATOM 1265 O O . PHE A 1 168 ? 8.368 -7.430 5.849 1.00 94.69 168 PHE A O 1
ATOM 1272 N N . ALA A 1 169 ? 9.352 -7.018 7.825 1.00 91.00 169 ALA A N 1
ATOM 1273 C CA . ALA A 1 169 ? 10.430 -6.153 7.340 1.00 91.00 169 ALA A CA 1
ATOM 1274 C C . ALA A 1 169 ? 11.199 -6.646 6.095 1.00 91.00 169 ALA A C 1
ATOM 1276 O O . ALA A 1 169 ? 11.828 -5.845 5.404 1.00 91.00 169 ALA A O 1
ATOM 1277 N N . VAL A 1 170 ? 11.208 -7.954 5.825 1.00 91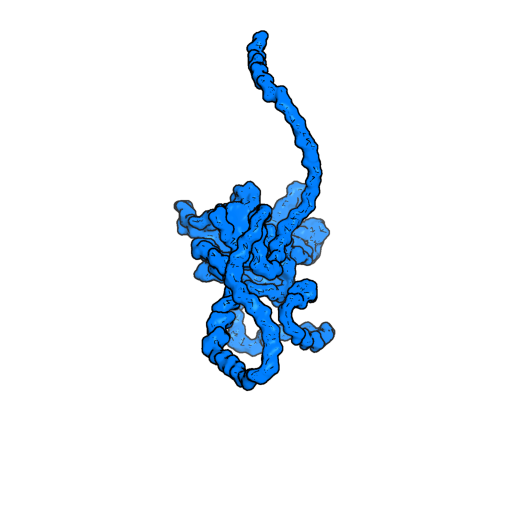.44 170 VAL A N 1
ATOM 1278 C CA . VAL A 1 170 ? 11.971 -8.566 4.721 1.00 91.44 170 VAL A CA 1
ATOM 1279 C C . VAL A 1 170 ? 11.140 -8.820 3.461 1.00 91.44 170 VAL A C 1
ATOM 1281 O O . VAL A 1 170 ? 11.716 -9.081 2.400 1.00 91.44 170 VAL A O 1
ATOM 1284 N N . ASP A 1 171 ? 9.815 -8.721 3.547 1.00 93.12 171 ASP A N 1
ATOM 1285 C CA . ASP A 1 171 ? 8.909 -9.178 2.490 1.00 93.12 171 ASP A CA 1
ATOM 1286 C C . ASP A 1 171 ? 8.368 -8.058 1.613 1.00 93.12 171 ASP A C 1
ATOM 1288 O O . ASP A 1 171 ? 8.039 -8.319 0.460 1.00 93.12 171 ASP A O 1
ATOM 1292 N N . GLY A 1 172 ? 8.316 -6.820 2.104 1.00 95.06 172 GLY A N 1
ATOM 1293 C CA . GLY A 1 172 ? 7.796 -5.721 1.300 1.00 95.06 172 GLY A CA 1
ATOM 1294 C C . GLY A 1 172 ? 8.650 -5.454 0.056 1.00 95.06 172 GLY A C 1
ATOM 1295 O O . GLY A 1 172 ? 9.884 -5.600 0.053 1.00 95.06 172 GLY A O 1
ATOM 1296 N N . ARG A 1 173 ? 7.978 -5.090 -1.034 1.00 96.31 173 ARG A N 1
ATOM 1297 C CA . ARG A 1 173 ? 8.559 -4.851 -2.360 1.00 96.31 173 ARG A CA 1
ATOM 1298 C C . ARG A 1 173 ? 8.000 -3.574 -2.957 1.00 96.31 173 ARG A C 1
ATOM 1300 O O . ARG A 1 173 ? 6.844 -3.224 -2.738 1.00 96.31 173 ARG A O 1
ATOM 1307 N N . GLN A 1 174 ? 8.822 -2.906 -3.750 1.00 96.38 174 GLN A N 1
ATOM 1308 C CA . GLN A 1 174 ? 8.432 -1.753 -4.539 1.00 96.38 174 GLN A CA 1
ATOM 1309 C C . GLN A 1 174 ? 9.050 -1.859 -5.931 1.00 96.38 174 GLN A C 1
ATOM 1311 O O . GLN A 1 174 ? 10.249 -2.082 -6.076 1.00 96.38 174 GLN A O 1
ATOM 1316 N N . LEU A 1 175 ? 8.226 -1.667 -6.952 1.00 94.94 175 LEU A N 1
ATOM 1317 C CA . LEU A 1 175 ? 8.642 -1.521 -8.337 1.00 94.94 175 LEU A CA 1
ATOM 1318 C C . LEU A 1 175 ? 8.323 -0.097 -8.784 1.00 94.94 175 LEU A C 1
ATOM 1320 O O . LEU A 1 175 ? 7.177 0.343 -8.717 1.00 94.94 175 LEU A O 1
ATOM 1324 N N . GLN A 1 176 ? 9.341 0.619 -9.243 1.00 94.12 176 GLN A N 1
ATOM 1325 C CA . GLN A 1 176 ? 9.215 1.970 -9.767 1.00 94.12 176 GLN A CA 1
ATOM 1326 C C . GLN A 1 176 ? 9.639 2.001 -11.234 1.00 94.12 176 GLN A C 1
ATOM 1328 O O . GLN A 1 176 ? 10.797 1.741 -11.560 1.00 94.12 176 GLN A O 1
ATOM 1333 N N . SER A 1 177 ? 8.713 2.345 -12.121 1.00 91.06 177 SER A N 1
ATOM 1334 C CA . SER A 1 177 ? 8.976 2.557 -13.542 1.00 91.06 177 SER A CA 1
ATOM 1335 C C . SER A 1 177 ? 9.089 4.053 -13.831 1.00 91.06 177 SER A C 1
ATOM 1337 O O . SER A 1 177 ? 8.114 4.792 -13.671 1.00 91.06 177 SER A O 1
ATOM 1339 N N . ASP A 1 178 ? 10.265 4.491 -14.279 1.00 90.25 178 ASP A N 1
ATOM 1340 C CA . ASP A 1 178 ? 10.502 5.854 -14.755 1.00 90.25 178 ASP A CA 1
ATOM 1341 C C . ASP A 1 178 ? 10.860 5.826 -16.249 1.00 90.25 178 ASP A C 1
ATOM 1343 O O . ASP A 1 178 ? 11.990 5.467 -16.595 1.00 90.25 178 ASP A O 1
ATOM 1347 N N . PRO A 1 179 ? 9.932 6.201 -17.146 1.00 85.75 179 PRO A N 1
ATOM 1348 C CA . PRO A 1 179 ? 10.186 6.171 -18.585 1.00 85.75 179 PRO A CA 1
ATOM 1349 C C . PRO A 1 179 ? 11.207 7.222 -19.048 1.00 85.75 179 PRO A C 1
ATOM 1351 O O . PRO A 1 179 ? 11.759 7.088 -20.138 1.00 85.75 179 PRO A O 1
ATOM 1354 N N . CYS A 1 180 ? 11.457 8.273 -18.260 1.00 84.88 180 CYS A N 1
ATOM 1355 C CA . CYS A 1 180 ? 12.377 9.354 -18.614 1.00 84.88 180 CYS A CA 1
ATOM 1356 C C . CYS A 1 180 ? 13.786 9.149 -18.049 1.00 84.88 180 CYS A C 1
ATOM 1358 O O . CYS A 1 180 ? 14.757 9.521 -18.705 1.00 84.88 180 CYS A O 1
ATOM 1360 N N .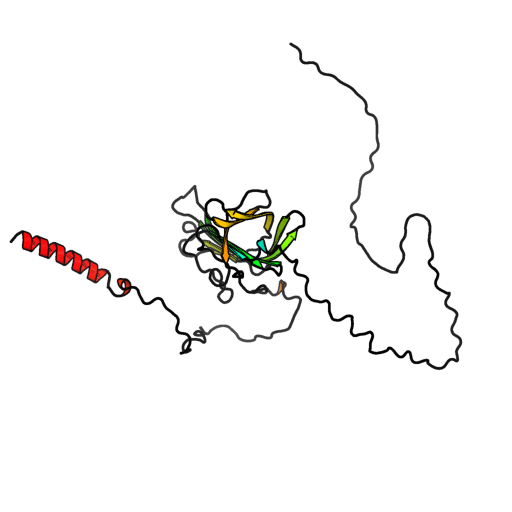 ALA A 1 181 ? 13.911 8.608 -16.835 1.00 83.25 181 ALA A N 1
ATOM 1361 C CA . ALA A 1 181 ? 15.217 8.358 -16.222 1.00 83.25 181 ALA A CA 1
ATOM 1362 C C . ALA A 1 181 ? 15.846 7.042 -16.695 1.00 83.25 181 ALA A C 1
ATOM 1364 O O . ALA A 1 181 ? 17.068 6.938 -16.791 1.00 83.25 181 ALA A O 1
ATOM 1365 N N . SER A 1 182 ? 15.023 6.039 -17.001 1.00 72.00 182 SER A N 1
ATOM 1366 C CA . SER A 1 182 ? 15.471 4.695 -17.359 1.00 72.00 182 SER A CA 1
ATOM 1367 C C . SER A 1 182 ? 14.685 4.168 -18.555 1.00 72.00 182 SER A C 1
ATOM 1369 O O . SER A 1 182 ? 13.551 3.722 -18.429 1.00 72.00 182 SER A O 1
ATOM 1371 N N . THR A 1 183 ? 15.310 4.182 -19.732 1.00 68.69 183 THR A N 1
ATOM 1372 C CA . THR A 1 183 ? 14.659 3.824 -21.004 1.00 68.69 183 THR A CA 1
ATOM 1373 C C . THR A 1 183 ? 14.252 2.348 -21.103 1.00 68.69 183 THR A C 1
ATOM 1375 O O . THR A 1 183 ? 13.393 2.013 -21.913 1.00 68.69 183 THR A O 1
ATOM 1378 N N . SER A 1 184 ? 14.867 1.447 -20.324 1.00 72.56 184 SER A N 1
ATOM 1379 C CA . SER A 1 184 ? 14.719 -0.006 -20.524 1.00 72.56 184 SER A CA 1
ATOM 1380 C C . SER A 1 184 ? 14.353 -0.828 -19.288 1.00 72.56 184 SER A C 1
ATOM 1382 O O . SER A 1 184 ? 13.948 -1.979 -19.450 1.00 72.56 184 SER A O 1
ATOM 1384 N N . HIS A 1 185 ? 14.481 -0.296 -18.068 1.00 81.25 185 HIS A N 1
ATOM 1385 C CA . HIS A 1 185 ? 14.300 -1.091 -16.847 1.00 81.25 185 HIS A CA 1
ATOM 1386 C C . HIS A 1 185 ? 13.564 -0.318 -15.759 1.00 81.25 185 HIS A C 1
ATOM 1388 O O . HIS A 1 185 ? 13.828 0.858 -15.537 1.00 81.25 185 HIS A O 1
ATOM 1394 N N . ALA A 1 186 ? 12.680 -1.012 -15.048 1.00 88.50 186 ALA A N 1
ATOM 1395 C CA . ALA A 1 186 ? 12.094 -0.523 -13.811 1.00 88.50 186 ALA A CA 1
ATOM 1396 C C . ALA A 1 186 ? 13.009 -0.855 -12.621 1.00 88.50 186 ALA A C 1
ATOM 1398 O O . ALA A 1 186 ? 13.730 -1.854 -12.623 1.00 88.50 186 ALA A O 1
ATOM 1399 N N . THR A 1 187 ? 12.977 -0.008 -11.598 1.00 91.50 187 THR A N 1
ATOM 1400 C CA . THR A 1 187 ? 13.757 -0.176 -10.371 1.00 91.50 187 THR A CA 1
ATOM 1401 C C . THR A 1 187 ? 12.967 -1.021 -9.378 1.00 91.50 187 THR A C 1
ATOM 1403 O O . THR A 1 187 ? 11.878 -0.625 -8.971 1.00 91.50 187 THR A O 1
ATOM 1406 N N . TYR A 1 188 ? 13.514 -2.172 -8.984 1.00 93.44 188 TYR A N 1
ATOM 1407 C CA . TYR A 1 188 ? 12.912 -3.075 -8.002 1.00 93.44 188 TYR A CA 1
ATOM 1408 C C . TYR A 1 188 ? 13.679 -3.014 -6.680 1.00 93.44 188 TYR A C 1
ATOM 1410 O O . TYR A 1 188 ? 14.874 -3.312 -6.635 1.00 93.44 188 TYR A O 1
ATOM 1418 N N . THR A 1 189 ? 13.009 -2.615 -5.604 1.00 94.19 189 THR A N 1
ATOM 1419 C CA . THR A 1 189 ? 13.608 -2.442 -4.276 1.00 94.19 189 THR A CA 1
ATOM 1420 C C . THR A 1 189 ? 12.768 -3.095 -3.189 1.00 94.19 189 THR A C 1
ATOM 1422 O O . THR A 1 189 ? 11.590 -3.411 -3.361 1.00 94.19 189 THR A O 1
ATOM 1425 N N . ARG A 1 190 ? 13.392 -3.315 -2.030 1.00 94.25 190 ARG A N 1
ATOM 1426 C CA . ARG A 1 190 ? 12.662 -3.702 -0.822 1.00 94.25 190 ARG A CA 1
ATOM 1427 C C . ARG A 1 190 ? 11.941 -2.499 -0.240 1.00 94.25 190 ARG A C 1
ATOM 1429 O O . ARG A 1 190 ? 12.477 -1.392 -0.245 1.00 94.25 190 ARG A O 1
ATOM 1436 N N . TYR A 1 191 ? 10.762 -2.761 0.299 1.00 95.31 191 TYR A N 1
ATOM 1437 C CA . TYR A 1 191 ? 9.920 -1.776 0.953 1.00 95.31 191 TYR A CA 1
ATOM 1438 C C . TYR A 1 191 ? 9.616 -2.236 2.376 1.00 95.31 191 TYR A C 1
ATOM 1440 O O . TYR A 1 191 ? 9.409 -3.421 2.619 1.00 95.31 191 TYR A O 1
ATOM 1448 N N . ASN A 1 192 ? 9.674 -1.307 3.320 1.00 95.38 192 ASN A N 1
ATOM 1449 C CA . ASN A 1 192 ? 9.355 -1.563 4.716 1.00 95.38 192 ASN A CA 1
ATOM 1450 C C . ASN A 1 192 ? 8.970 -0.232 5.354 1.00 95.38 192 ASN A C 1
ATOM 1452 O O . ASN A 1 192 ? 9.847 0.567 5.696 1.00 95.38 192 ASN A O 1
ATOM 1456 N N . GLN A 1 193 ? 7.673 0.022 5.446 1.00 95.00 193 GLN A N 1
ATOM 1457 C CA . GLN A 1 193 ? 7.108 1.187 6.108 1.00 95.00 193 GLN A CA 1
ATOM 1458 C C . GLN A 1 193 ? 5.941 0.741 6.982 1.00 95.00 193 GLN A C 1
ATOM 1460 O O . GLN A 1 193 ? 4.957 0.194 6.491 1.00 95.00 193 GLN A O 1
ATOM 1465 N N . SER A 1 194 ? 6.057 0.976 8.286 1.00 95.56 194 SER A N 1
ATOM 1466 C CA . SER A 1 194 ? 4.922 0.846 9.194 1.00 95.56 194 SER A CA 1
ATOM 1467 C C . SER A 1 194 ? 3.936 1.979 8.939 1.00 95.56 194 SER A C 1
ATOM 1469 O O . SER A 1 194 ? 4.334 3.143 8.865 1.00 95.56 194 SER A O 1
ATOM 1471 N N . GLU A 1 195 ? 2.653 1.645 8.852 1.00 94.31 195 GLU A N 1
ATOM 1472 C CA . GLU A 1 195 ? 1.582 2.614 8.638 1.00 94.31 195 GLU A CA 1
ATOM 1473 C C . GLU A 1 195 ? 0.711 2.721 9.895 1.00 94.31 195 GLU A C 1
ATOM 1475 O O . GLU A 1 195 ? 0.485 1.747 10.615 1.00 94.31 195 GLU A O 1
ATOM 1480 N N . SER A 1 196 ? 0.215 3.924 10.171 1.00 94.75 196 SER A N 1
ATOM 1481 C CA . SER A 1 196 ? -0.775 4.161 11.219 1.00 94.75 196 SER A CA 1
ATOM 1482 C C . SER A 1 196 ? -1.964 4.879 10.605 1.00 94.75 196 SER A C 1
ATOM 1484 O O . SER A 1 196 ? -1.802 5.924 9.971 1.00 94.75 196 SER A O 1
ATOM 1486 N N . MET A 1 197 ? -3.149 4.302 10.773 1.00 95.94 197 MET A N 1
ATOM 1487 C CA . MET A 1 197 ? -4.407 4.887 10.329 1.00 95.94 197 MET A CA 1
ATOM 1488 C C . MET A 1 197 ? -5.097 5.489 11.542 1.00 95.94 197 MET A C 1
ATOM 1490 O O . MET A 1 197 ? -5.479 4.757 12.451 1.00 95.94 197 MET A O 1
ATOM 1494 N N . GLN A 1 198 ? -5.280 6.809 11.572 1.00 96.00 198 GLN A N 1
ATOM 1495 C CA . GLN A 1 198 ? -5.841 7.492 12.741 1.00 96.00 198 GLN A CA 1
ATOM 1496 C C . GLN A 1 198 ? -7.282 7.054 13.034 1.00 96.00 198 GLN A C 1
ATOM 1498 O O . GLN A 1 198 ? -7.709 7.009 14.184 1.00 96.00 198 GLN A O 1
ATOM 1503 N N . LYS A 1 199 ? -8.043 6.761 11.981 1.00 94.88 199 LYS A N 1
ATOM 1504 C CA . LYS A 1 199 ? -9.449 6.379 12.064 1.00 94.88 199 LYS A CA 1
ATOM 1505 C C . LYS A 1 199 ? -9.802 5.479 10.889 1.00 94.88 199 LYS A C 1
ATOM 1507 O O . LYS A 1 199 ? -9.262 5.632 9.793 1.00 94.88 199 LYS A O 1
ATOM 1512 N N . TRP A 1 200 ? -10.774 4.604 11.095 1.00 95.56 200 TRP A N 1
ATOM 1513 C CA . TRP A 1 200 ? -11.453 3.883 10.027 1.00 95.56 200 TRP A CA 1
ATOM 1514 C C . TRP A 1 200 ? -12.968 3.899 10.249 1.00 95.56 200 TRP A C 1
ATOM 1516 O O . TRP A 1 200 ? -13.452 4.152 11.354 1.00 95.56 200 TRP A O 1
ATOM 1526 N N . GLN A 1 201 ? -13.730 3.683 9.181 1.00 95.06 201 GLN A N 1
ATOM 1527 C CA . GLN A 1 201 ? -15.180 3.507 9.255 1.00 95.06 201 GLN A CA 1
ATOM 1528 C C . GLN A 1 201 ? -15.669 2.619 8.112 1.00 95.06 201 GLN A C 1
ATOM 1530 O O . GLN A 1 201 ? -15.250 2.788 6.965 1.00 95.06 201 GLN A O 1
ATOM 1535 N N . VAL A 1 202 ? -16.590 1.712 8.429 1.00 96.44 202 VAL A N 1
ATOM 1536 C CA . VAL A 1 202 ? -17.280 0.863 7.454 1.00 96.44 202 VAL A CA 1
ATOM 1537 C C . VAL A 1 202 ? -18.761 1.211 7.461 1.00 96.44 202 VAL A C 1
ATOM 1539 O O . VAL A 1 202 ? -19.397 1.259 8.511 1.00 96.44 202 VAL A O 1
ATOM 1542 N N . TYR A 1 203 ? -19.319 1.478 6.286 1.00 96.12 203 TYR A N 1
ATOM 1543 C CA . TYR A 1 203 ? -20.743 1.765 6.121 1.00 96.12 203 TYR A CA 1
ATOM 1544 C C . TYR A 1 203 ? -21.206 1.423 4.706 1.00 96.12 203 TYR A C 1
ATOM 1546 O O . TYR A 1 203 ? -20.407 1.267 3.786 1.00 96.12 203 TYR A O 1
ATOM 1554 N N . VAL A 1 204 ? -22.519 1.305 4.512 1.00 96.31 204 VAL A N 1
ATOM 1555 C CA . VAL A 1 204 ? -23.098 1.165 3.170 1.00 96.31 204 VAL A CA 1
ATOM 1556 C C . VAL A 1 204 ? -23.236 2.554 2.563 1.00 96.31 204 VAL A C 1
ATOM 1558 O O . VAL A 1 204 ? -23.949 3.401 3.103 1.00 96.31 204 VAL A O 1
ATOM 1561 N N . ASP A 1 205 ? -22.558 2.797 1.445 1.00 94.81 205 ASP A N 1
ATOM 1562 C CA . ASP A 1 205 ? -22.608 4.092 0.774 1.00 94.81 205 ASP A CA 1
ATOM 1563 C C . ASP A 1 205 ? -24.040 4.375 0.271 1.00 94.81 205 ASP A C 1
ATOM 1565 O O . ASP A 1 205 ? -24.592 3.588 -0.511 1.00 94.81 205 ASP A O 1
ATOM 1569 N N . PRO A 1 206 ? -24.672 5.494 0.677 1.00 94.88 206 PRO A N 1
ATOM 1570 C CA . PRO A 1 206 ? -26.022 5.830 0.246 1.00 94.88 206 PRO A CA 1
ATOM 1571 C C . PRO A 1 206 ? -26.142 6.030 -1.267 1.00 94.88 206 PRO A C 1
ATOM 1573 O O . PRO A 1 206 ? -27.249 5.872 -1.785 1.00 94.88 206 PRO A O 1
ATOM 1576 N N . TYR A 1 207 ? -25.060 6.351 -1.981 1.00 93.19 207 TYR A N 1
ATOM 1577 C CA . TYR A 1 207 ? -25.094 6.513 -3.433 1.00 93.19 207 TYR A CA 1
ATOM 1578 C C . TYR A 1 207 ? -24.870 5.185 -4.164 1.00 93.19 207 TYR A C 1
ATOM 1580 O O . TYR A 1 207 ? -25.755 4.731 -4.888 1.00 93.19 207 TYR A O 1
ATOM 1588 N N . THR A 1 208 ? -23.722 4.531 -3.958 1.00 91.38 208 THR A N 1
ATOM 1589 C CA . THR A 1 208 ? -23.386 3.293 -4.688 1.00 91.38 208 THR A CA 1
ATOM 1590 C C . THR A 1 208 ? -24.087 2.040 -4.161 1.00 91.38 208 THR A C 1
ATOM 1592 O O . THR A 1 208 ? -24.114 1.036 -4.866 1.00 91.38 208 THR A O 1
ATOM 1595 N N . LYS A 1 209 ? -24.665 2.078 -2.950 1.00 94.69 209 LYS A N 1
ATOM 1596 C CA . LYS A 1 209 ? -25.240 0.919 -2.231 1.00 94.69 209 LYS A CA 1
ATOM 1597 C C . LYS A 1 209 ? -24.240 -0.210 -1.960 1.00 94.69 209 LYS A C 1
ATOM 1599 O O . LYS A 1 209 ? -24.646 -1.313 -1.605 1.00 94.69 209 LYS A O 1
ATOM 1604 N N . LEU A 1 210 ? -22.948 0.064 -2.112 1.00 93.88 210 LEU A N 1
ATOM 1605 C CA . LEU A 1 210 ? -21.869 -0.871 -1.824 1.00 93.88 210 LEU A CA 1
ATOM 1606 C C . LEU A 1 210 ? -21.325 -0.620 -0.418 1.00 93.88 210 LEU A C 1
ATOM 1608 O O . LEU A 1 210 ? -21.322 0.514 0.068 1.00 93.88 210 LEU A O 1
ATOM 1612 N N . THR A 1 211 ? -20.836 -1.678 0.224 1.00 96.31 211 THR A N 1
ATOM 1613 C CA . THR A 1 211 ? -20.099 -1.553 1.483 1.00 96.31 211 THR A CA 1
ATOM 1614 C C . THR A 1 211 ? -18.785 -0.832 1.214 1.00 96.31 211 THR A C 1
ATOM 1616 O O . THR A 1 211 ? -17.975 -1.280 0.397 1.00 96.31 211 THR A O 1
ATOM 1619 N N . ARG A 1 212 ? -18.589 0.291 1.897 1.00 96.31 212 ARG A N 1
ATOM 1620 C CA . ARG A 1 212 ? -17.462 1.201 1.743 1.00 96.31 212 ARG A CA 1
ATOM 1621 C C . ARG A 1 212 ? -16.647 1.249 3.030 1.00 96.31 212 ARG A C 1
ATOM 1623 O O . ARG A 1 212 ? -17.210 1.351 4.118 1.00 96.31 212 ARG A O 1
ATOM 1630 N N . LEU A 1 213 ? -15.331 1.217 2.867 1.00 96.81 213 LEU A N 1
ATOM 1631 C CA . LEU A 1 213 ? -14.335 1.474 3.894 1.00 96.81 213 LEU A CA 1
ATOM 1632 C C . LEU A 1 213 ? -13.681 2.825 3.602 1.00 96.81 213 LEU A C 1
ATOM 1634 O O . LEU A 1 213 ? -13.107 3.028 2.527 1.00 96.81 213 LEU A O 1
ATOM 1638 N N . ASP A 1 214 ? -13.744 3.725 4.577 1.00 96.19 214 ASP A N 1
ATOM 1639 C CA . ASP A 1 214 ? -12.919 4.929 4.592 1.00 96.19 214 ASP A CA 1
ATOM 1640 C C . ASP A 1 214 ? -11.821 4.763 5.640 1.00 96.19 214 ASP A C 1
ATOM 1642 O O . ASP A 1 214 ? -12.102 4.559 6.824 1.00 96.19 214 ASP A O 1
ATOM 1646 N N . LEU A 1 215 ? -10.574 4.872 5.186 1.00 96.56 215 LEU A N 1
ATOM 1647 C CA . LEU A 1 215 ? -9.395 4.957 6.038 1.00 96.56 215 LEU A CA 1
ATOM 1648 C C . LEU A 1 215 ? -8.901 6.400 6.090 1.00 96.56 215 LEU A C 1
ATOM 1650 O O . LEU A 1 215 ? -9.014 7.145 5.114 1.00 96.56 215 LEU A O 1
ATOM 1654 N N . TYR A 1 216 ? -8.330 6.779 7.223 1.00 96.62 216 TYR A N 1
ATOM 1655 C CA . TYR A 1 216 ? -7.690 8.070 7.431 1.00 96.62 216 TYR A CA 1
ATOM 1656 C C . TYR A 1 216 ? -6.222 7.829 7.757 1.00 96.62 216 TYR A C 1
ATOM 1658 O O . TYR A 1 216 ? -5.919 7.023 8.634 1.00 96.62 216 TYR A O 1
ATOM 1666 N N . GLN A 1 217 ? -5.332 8.528 7.057 1.00 95.25 217 GLN A N 1
ATOM 1667 C CA . GLN A 1 217 ? -3.885 8.455 7.267 1.00 95.25 217 GLN A CA 1
ATOM 1668 C C . GLN A 1 217 ? -3.496 8.913 8.686 1.00 95.25 217 GLN A C 1
ATOM 1670 O O . GLN A 1 217 ? -4.333 9.374 9.466 1.00 95.25 217 GLN A O 1
ATOM 1675 N N . PHE A 1 218 ? -2.210 8.810 9.024 1.00 93.94 218 PHE A N 1
ATOM 1676 C CA . PHE A 1 218 ? -1.678 9.201 10.336 1.00 93.94 218 PHE A CA 1
ATOM 1677 C C . PHE A 1 218 ? -1.937 10.678 10.693 1.00 93.94 218 PHE A C 1
ATOM 1679 O O . PHE A 1 218 ? -1.998 11.032 11.868 1.00 93.94 218 PHE A O 1
ATOM 1686 N N . ASP A 1 219 ? -2.079 11.541 9.686 1.00 94.00 219 ASP A N 1
ATOM 1687 C CA . ASP A 1 219 ? -2.343 12.978 9.802 1.00 94.00 219 ASP A CA 1
ATOM 1688 C C . ASP A 1 219 ? -3.846 13.319 9.821 1.00 94.00 219 ASP A C 1
ATOM 1690 O O . ASP A 1 219 ? -4.217 14.489 9.922 1.00 94.00 219 ASP A O 1
ATOM 1694 N N . GLY A 1 220 ? -4.716 12.311 9.714 1.00 93.50 220 GLY A N 1
ATOM 1695 C CA . GLY A 1 220 ? -6.162 12.480 9.598 1.00 93.50 220 GLY A CA 1
ATOM 1696 C C . GLY A 1 220 ? -6.644 12.811 8.185 1.00 93.50 220 GLY A C 1
ATOM 1697 O O . GLY A 1 220 ? -7.845 13.014 7.987 1.00 93.50 220 GLY A O 1
ATOM 1698 N N . THR A 1 221 ? -5.761 12.838 7.183 1.00 95.88 221 THR A N 1
ATOM 1699 C CA . THR A 1 221 ? -6.161 13.025 5.785 1.00 95.88 221 THR A CA 1
ATOM 1700 C C . THR A 1 221 ? -6.904 11.776 5.296 1.00 95.88 221 THR A C 1
ATOM 1702 O O . THR A 1 221 ? -6.368 10.665 5.391 1.00 95.88 221 THR A O 1
ATOM 1705 N N . PRO A 1 222 ? -8.127 11.908 4.745 1.00 95.94 222 PRO A N 1
ATOM 1706 C CA . PRO A 1 222 ? -8.869 10.763 4.232 1.00 95.94 222 PRO A CA 1
ATOM 1707 C C . PRO A 1 222 ? -8.138 10.136 3.043 1.00 95.94 222 PRO A C 1
ATOM 1709 O O . PRO A 1 222 ? -7.678 10.831 2.135 1.00 95.94 222 PRO A O 1
ATOM 1712 N N . MET A 1 223 ? -8.054 8.810 3.035 1.00 95.00 223 MET A N 1
ATOM 1713 C CA . MET A 1 223 ? -7.581 8.044 1.888 1.00 95.00 223 MET A CA 1
ATOM 1714 C C . MET A 1 223 ? -8.671 7.928 0.824 1.00 95.00 223 MET A C 1
ATOM 1716 O O . MET A 1 223 ? -9.849 8.218 1.055 1.00 95.00 223 MET A O 1
ATOM 1720 N N . ASN A 1 224 ? -8.276 7.460 -0.359 1.00 94.44 224 ASN A N 1
ATOM 1721 C CA . ASN A 1 224 ? -9.225 7.139 -1.414 1.00 94.44 224 ASN A CA 1
ATOM 1722 C C . ASN A 1 224 ? -10.247 6.114 -0.895 1.00 94.44 224 ASN A C 1
ATOM 1724 O O . ASN A 1 224 ? -9.842 5.110 -0.307 1.00 94.44 224 ASN A O 1
ATOM 1728 N N . PRO A 1 225 ? -11.550 6.321 -1.140 1.00 95.12 225 PRO A N 1
ATOM 1729 C CA . PRO A 1 225 ? -12.570 5.406 -0.659 1.00 95.12 225 PRO A CA 1
ATOM 1730 C C . PRO A 1 225 ? -12.410 4.029 -1.290 1.00 95.12 225 PRO A C 1
ATOM 1732 O O . PRO A 1 225 ? -12.183 3.902 -2.502 1.00 95.12 225 PRO A O 1
ATOM 1735 N N . MET A 1 226 ? -12.566 3.003 -0.465 1.00 96.06 226 MET A N 1
ATOM 1736 C CA . MET A 1 226 ? -12.458 1.613 -0.881 1.00 96.06 226 MET A CA 1
ATOM 1737 C C . MET A 1 226 ? -13.791 0.907 -0.706 1.00 96.06 226 MET A C 1
ATOM 1739 O O . MET A 1 226 ? -14.580 1.239 0.172 1.00 96.06 226 MET A O 1
ATOM 1743 N N . PHE A 1 227 ? -14.044 -0.080 -1.550 1.00 96.81 227 PHE A N 1
ATOM 1744 C CA . PHE A 1 227 ? -15.256 -0.882 -1.539 1.00 96.81 227 PHE A CA 1
ATOM 1745 C C . PHE A 1 227 ? -14.899 -2.342 -1.309 1.00 96.81 227 PHE A C 1
ATOM 1747 O O . PHE A 1 227 ? -13.827 -2.797 -1.717 1.00 96.81 227 PHE A O 1
ATOM 1754 N N . LEU A 1 228 ? -15.797 -3.066 -0.648 1.00 96.50 228 LEU A N 1
ATOM 1755 C CA . LEU A 1 228 ? -15.617 -4.486 -0.383 1.00 96.50 228 LEU A CA 1
ATOM 1756 C C . LEU A 1 228 ? -15.592 -5.262 -1.707 1.00 96.50 228 LEU A C 1
ATOM 1758 O O . LEU A 1 228 ? -16.575 -5.276 -2.446 1.00 96.50 228 LEU A O 1
ATOM 1762 N N . ALA A 1 229 ? -14.460 -5.894 -2.001 1.00 95.38 229 ALA A N 1
ATOM 1763 C CA . ALA A 1 229 ? -14.237 -6.695 -3.197 1.00 95.38 229 ALA A CA 1
ATOM 1764 C C . ALA A 1 229 ? -14.434 -8.194 -2.930 1.00 95.38 229 ALA A C 1
ATOM 1766 O O . ALA A 1 229 ? -15.051 -8.874 -3.746 1.00 95.38 229 ALA A O 1
ATOM 1767 N N . TYR A 1 230 ? -13.939 -8.705 -1.794 1.00 94.88 230 TYR A N 1
ATOM 1768 C CA . TYR A 1 230 ? -14.028 -10.128 -1.449 1.00 94.88 230 TYR A CA 1
ATOM 1769 C C . TYR A 1 230 ? -14.249 -10.374 0.048 1.00 94.88 230 TYR A C 1
ATOM 1771 O O . TYR A 1 230 ? -13.679 -9.697 0.906 1.00 94.88 230 TYR A O 1
ATOM 1779 N N . THR A 1 231 ? -15.038 -11.411 0.333 1.00 93.88 231 THR A N 1
ATOM 1780 C CA . THR A 1 231 ? -15.219 -12.027 1.654 1.00 93.88 231 THR A CA 1
ATOM 1781 C C . THR A 1 231 ? -15.353 -13.540 1.426 1.00 93.88 231 THR A C 1
ATOM 1783 O O . THR A 1 231 ? -16.330 -13.946 0.792 1.00 93.88 231 THR A O 1
ATOM 1786 N N . PRO A 1 232 ? -14.408 -14.397 1.867 1.00 92.88 232 PRO A N 1
ATOM 1787 C CA . PRO A 1 232 ? -13.228 -14.130 2.706 1.00 92.88 232 PRO A CA 1
ATOM 1788 C C . PRO A 1 232 ? -12.148 -13.267 2.018 1.00 92.88 232 PRO A C 1
ATOM 1790 O O . PRO A 1 232 ? -12.180 -13.120 0.795 1.00 92.88 232 PRO A O 1
ATOM 1793 N N . PRO A 1 233 ? -11.210 -12.675 2.785 1.00 95.12 233 PRO A N 1
ATOM 1794 C CA . PRO A 1 233 ? -10.143 -11.846 2.230 1.00 95.12 233 PRO A CA 1
ATOM 1795 C C . PRO A 1 233 ? -9.179 -12.661 1.353 1.00 95.12 233 PRO A C 1
ATOM 1797 O O . PRO A 1 233 ? -8.823 -13.794 1.674 1.00 95.12 233 PRO A O 1
ATOM 1800 N N . VAL A 1 234 ? -8.729 -12.056 0.258 1.00 94.38 234 VAL A N 1
ATOM 1801 C CA . VAL A 1 234 ? -7.742 -12.595 -0.682 1.00 94.38 234 VAL A CA 1
ATOM 1802 C C . VAL A 1 234 ? -6.384 -11.964 -0.388 1.00 94.38 234 VAL A C 1
ATOM 1804 O O . VAL A 1 234 ? -6.187 -10.778 -0.633 1.00 94.38 234 VAL A O 1
ATOM 1807 N N . MET A 1 235 ? -5.443 -12.749 0.131 1.00 94.25 235 MET A N 1
ATOM 1808 C CA . MET A 1 235 ? -4.071 -12.322 0.427 1.00 94.25 235 MET A CA 1
ATOM 1809 C C . MET A 1 235 ? -3.098 -13.500 0.283 1.00 94.25 235 MET A C 1
ATOM 1811 O O . MET A 1 235 ? -3.519 -14.657 0.178 1.00 94.25 235 MET A O 1
ATOM 1815 N N . LEU A 1 236 ? -1.802 -13.211 0.234 1.00 93.81 236 LEU A N 1
ATOM 1816 C CA . LEU A 1 236 ? -0.725 -14.189 0.320 1.00 93.81 236 LEU A CA 1
ATOM 1817 C C . LEU A 1 236 ? -0.652 -14.816 1.728 1.00 93.81 236 LEU A C 1
ATOM 1819 O O . LEU A 1 236 ? -1.275 -14.323 2.668 1.00 93.81 236 LEU A O 1
ATOM 1823 N N . PRO A 1 237 ? 0.072 -15.939 1.900 1.00 91.25 237 PRO A N 1
ATOM 1824 C CA . PRO A 1 237 ? 0.224 -16.567 3.209 1.00 91.25 237 PRO A CA 1
ATOM 1825 C C . PRO A 1 237 ? 0.764 -15.596 4.268 1.00 91.25 237 PRO A C 1
ATOM 1827 O O . PRO A 1 237 ? 1.746 -14.900 4.029 1.00 91.25 237 PRO A O 1
ATOM 1830 N N . THR A 1 238 ? 0.172 -15.623 5.465 1.00 89.25 238 THR A N 1
ATOM 1831 C CA . THR A 1 238 ? 0.466 -14.733 6.607 1.00 89.25 238 THR A CA 1
ATOM 1832 C C . THR A 1 238 ? 1.754 -15.102 7.357 1.00 89.25 238 THR A C 1
ATOM 1834 O O . THR A 1 238 ? 1.839 -15.059 8.584 1.00 89.25 238 THR A O 1
ATOM 1837 N N . VAL A 1 239 ? 2.780 -15.506 6.612 1.00 87.62 239 VAL A N 1
ATOM 1838 C CA . VAL A 1 239 ? 4.092 -15.917 7.117 1.00 87.62 239 VAL A CA 1
ATOM 1839 C C . VAL A 1 239 ? 5.185 -15.187 6.356 1.00 87.62 239 VAL A C 1
ATOM 1841 O O . VAL A 1 239 ? 5.002 -14.828 5.197 1.00 87.62 239 VAL A O 1
ATOM 1844 N N . THR A 1 240 ? 6.353 -15.032 6.973 1.00 88.69 240 THR A N 1
ATOM 1845 C CA . THR A 1 240 ? 7.514 -14.460 6.290 1.00 88.69 240 THR A CA 1
ATOM 1846 C C . THR A 1 240 ? 7.891 -15.296 5.060 1.00 88.69 240 THR A C 1
ATOM 1848 O O . THR A 1 240 ? 8.272 -16.462 5.193 1.00 88.69 240 THR A O 1
ATOM 1851 N N . MET A 1 241 ? 7.813 -14.705 3.868 1.00 86.06 241 MET A N 1
ATOM 1852 C CA . MET A 1 241 ? 7.995 -15.396 2.585 1.00 86.06 241 MET A CA 1
ATOM 1853 C C . MET A 1 241 ? 9.456 -15.421 2.121 1.00 86.06 241 MET A C 1
ATOM 1855 O O . MET A 1 241 ? 9.907 -16.416 1.550 1.00 86.06 241 MET A O 1
ATOM 1859 N N . ASN A 1 242 ? 10.228 -14.364 2.394 1.00 81.62 242 ASN A N 1
ATOM 1860 C CA . ASN A 1 242 ? 11.614 -14.215 1.943 1.00 81.62 242 ASN A CA 1
ATOM 1861 C C . ASN A 1 242 ? 12.567 -13.956 3.129 1.00 81.62 242 ASN A C 1
ATOM 1863 O O . ASN A 1 242 ? 13.116 -12.856 3.265 1.00 81.62 242 ASN A O 1
ATOM 1867 N N . PRO A 1 243 ? 12.827 -14.961 3.989 1.00 77.12 243 PRO A N 1
ATOM 1868 C CA . PRO A 1 243 ? 13.717 -14.797 5.132 1.00 77.12 243 PRO A CA 1
ATOM 1869 C C . PRO A 1 243 ? 15.148 -14.479 4.679 1.00 77.12 243 PRO A C 1
ATOM 1871 O O . PRO A 1 243 ? 15.762 -15.215 3.904 1.00 77.12 243 PRO A O 1
ATOM 1874 N N . THR A 1 244 ? 15.714 -13.389 5.198 1.00 73.75 244 THR A N 1
ATOM 1875 C CA . 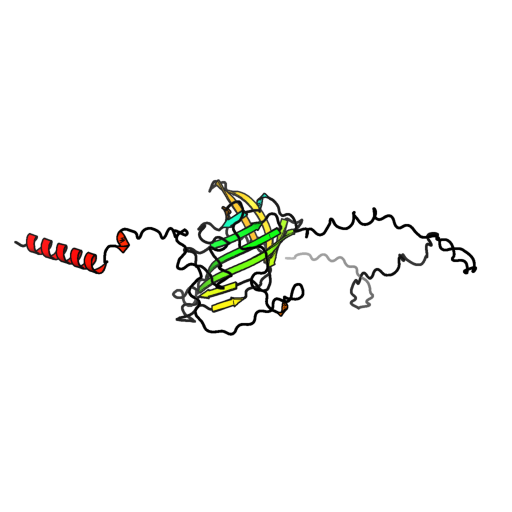THR A 1 244 ? 17.153 -13.109 5.084 1.00 73.75 244 THR A CA 1
ATOM 1876 C C . THR A 1 244 ? 17.878 -13.620 6.323 1.00 73.75 244 THR A C 1
ATOM 1878 O O . THR A 1 244 ? 17.297 -13.672 7.402 1.00 73.75 244 THR A O 1
ATOM 1881 N N . GLN A 1 245 ? 19.153 -14.005 6.193 1.00 57.12 245 GLN A N 1
ATOM 1882 C CA . GLN A 1 245 ? 19.923 -14.631 7.282 1.00 57.12 245 GLN A CA 1
ATOM 1883 C C . GLN A 1 245 ? 19.990 -13.782 8.572 1.00 57.12 245 GLN A C 1
ATOM 1885 O O . GLN A 1 245 ? 20.202 -14.337 9.642 1.00 57.12 245 GLN A O 1
ATOM 1890 N N . ALA A 1 246 ? 19.739 -12.469 8.499 1.00 53.91 246 ALA A N 1
ATOM 1891 C CA . ALA A 1 246 ? 19.656 -11.584 9.663 1.00 53.91 246 ALA A CA 1
ATOM 1892 C C . ALA A 1 246 ? 18.337 -11.701 10.464 1.00 53.91 246 ALA A C 1
ATOM 1894 O O . ALA A 1 246 ? 18.299 -11.303 11.621 1.00 53.91 246 ALA A O 1
ATOM 1895 N N . ALA A 1 247 ? 17.274 -12.257 9.874 1.00 48.66 247 ALA A N 1
ATOM 1896 C CA . ALA A 1 247 ? 15.982 -12.507 10.525 1.00 48.66 247 ALA A CA 1
ATOM 1897 C C . ALA A 1 247 ? 15.794 -13.982 10.939 1.00 48.66 247 ALA A C 1
ATOM 1899 O O . ALA A 1 247 ? 14.786 -14.344 11.538 1.00 48.66 247 ALA A O 1
ATOM 1900 N N . ALA A 1 248 ? 16.765 -14.846 10.629 1.00 44.78 248 ALA A N 1
ATOM 1901 C CA . ALA A 1 248 ? 16.736 -16.270 10.946 1.00 44.78 248 ALA A CA 1
ATOM 1902 C C . ALA A 1 248 ? 17.376 -16.563 12.317 1.00 44.78 248 ALA A C 1
ATOM 1904 O O . ALA A 1 248 ? 18.305 -17.358 12.429 1.00 44.78 248 ALA A O 1
ATOM 1905 N N . THR A 1 249 ? 16.870 -15.943 13.380 1.00 40.62 249 THR A N 1
ATOM 1906 C CA . THR A 1 249 ? 17.125 -16.374 14.766 1.00 40.62 249 THR A CA 1
ATOM 1907 C C . THR A 1 249 ? 15.849 -16.914 15.399 1.00 40.62 249 THR A C 1
ATOM 1909 O O . THR A 1 249 ? 15.400 -16.463 16.441 1.00 40.62 249 THR A O 1
ATOM 1912 N N . SER A 1 250 ? 15.258 -17.921 14.758 1.00 42.03 250 SER A N 1
ATOM 1913 C CA . SER A 1 250 ? 14.649 -19.077 15.432 1.00 42.03 250 SER A CA 1
ATOM 1914 C C . SER A 1 250 ? 14.155 -20.081 14.385 1.00 42.03 250 SER A C 1
ATOM 1916 O O . SER A 1 250 ? 13.313 -19.771 13.555 1.00 42.03 250 SER A O 1
ATOM 1918 N N . GLY A 1 251 ? 14.694 -21.304 14.4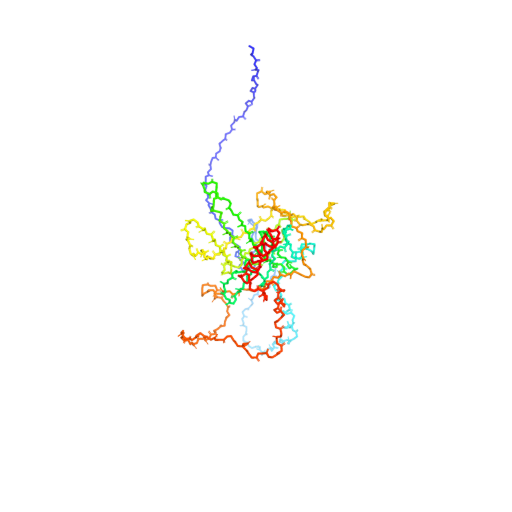26 1.00 36.78 251 GLY A N 1
ATOM 1919 C CA . GLY A 1 251 ? 14.104 -22.460 13.744 1.00 36.78 251 GLY A CA 1
ATOM 1920 C C . GLY A 1 251 ? 14.918 -23.064 12.595 1.00 36.78 251 GLY A C 1
ATOM 1921 O O . GLY A 1 251 ? 14.797 -22.660 11.449 1.00 36.78 251 GLY A O 1
ATOM 1922 N N . GLY A 1 252 ? 15.658 -24.132 12.914 1.00 36.41 252 GLY A N 1
ATOM 1923 C CA . GLY A 1 252 ? 15.829 -25.291 12.026 1.00 36.41 252 GLY A CA 1
ATOM 1924 C C . GLY A 1 252 ? 16.847 -25.183 10.886 1.00 36.41 252 GLY A C 1
ATOM 1925 O O . GLY A 1 252 ? 16.593 -24.611 9.834 1.00 36.41 252 GLY A O 1
ATOM 1926 N N . LYS A 1 253 ? 17.985 -25.867 11.047 1.00 39.69 253 LYS A N 1
ATOM 1927 C CA . LYS A 1 253 ? 18.990 -26.091 9.998 1.00 39.69 253 LYS A CA 1
ATOM 1928 C C . LYS A 1 253 ? 18.376 -26.817 8.787 1.00 39.69 253 LYS A C 1
ATOM 1930 O O . LYS A 1 253 ? 18.200 -28.031 8.836 1.00 39.69 253 LYS A O 1
ATOM 1935 N N . ALA A 1 254 ? 18.148 -26.115 7.679 1.00 42.56 254 ALA A N 1
ATOM 1936 C CA . ALA A 1 254 ? 17.925 -26.732 6.372 1.00 42.56 254 ALA A CA 1
ATOM 1937 C C . ALA A 1 254 ? 19.199 -26.608 5.522 1.00 42.56 254 ALA A C 1
ATOM 1939 O O . ALA A 1 254 ? 19.565 -25.535 5.045 1.00 42.56 254 ALA A O 1
ATOM 1940 N N . LYS A 1 255 ? 19.902 -27.731 5.359 1.00 40.41 255 LYS A N 1
ATOM 1941 C CA . LYS A 1 255 ? 21.088 -27.868 4.509 1.00 40.41 255 LYS A CA 1
ATOM 1942 C C . LYS A 1 255 ? 20.617 -27.947 3.051 1.00 40.41 255 LYS A C 1
ATOM 1944 O O . LYS A 1 255 ? 20.065 -28.967 2.656 1.00 40.41 255 LYS A O 1
ATOM 1949 N N . ARG A 1 256 ? 20.815 -26.897 2.248 1.00 40.69 256 ARG A N 1
ATOM 1950 C CA . ARG A 1 256 ? 20.696 -26.979 0.781 1.00 40.69 256 ARG A CA 1
ATOM 1951 C C . ARG A 1 256 ? 22.055 -26.735 0.148 1.00 40.69 256 ARG A C 1
ATOM 1953 O O . ARG A 1 256 ? 22.534 -25.611 0.084 1.00 40.69 256 ARG A O 1
ATOM 1960 N N . SER A 1 257 ? 22.664 -27.828 -0.287 1.00 36.97 257 SER A N 1
ATOM 1961 C CA . SER A 1 257 ? 23.749 -27.851 -1.258 1.00 36.97 257 SER A CA 1
ATOM 1962 C C . SER A 1 257 ? 23.154 -28.053 -2.650 1.00 36.97 257 SER A C 1
ATOM 1964 O O . SER A 1 257 ? 22.550 -29.098 -2.877 1.00 36.97 257 SER A O 1
ATOM 1966 N N . ALA A 1 258 ? 23.331 -27.088 -3.551 1.00 33.75 258 ALA A N 1
ATOM 1967 C CA . ALA A 1 258 ? 23.617 -27.300 -4.974 1.00 33.75 258 ALA A CA 1
ATOM 1968 C C . ALA A 1 258 ? 23.789 -25.933 -5.661 1.00 33.75 258 ALA A C 1
ATOM 1970 O O . ALA A 1 258 ? 23.002 -25.016 -5.444 1.00 33.75 258 ALA A O 1
ATOM 1971 N N . SER A 1 259 ? 24.877 -25.839 -6.420 1.00 32.00 259 SER A N 1
ATOM 1972 C CA . SER A 1 259 ? 25.396 -24.702 -7.190 1.00 32.00 259 SER A CA 1
ATOM 1973 C C . SER A 1 259 ? 24.458 -24.278 -8.343 1.00 32.00 259 SER A C 1
ATOM 1975 O O . SER A 1 259 ? 23.543 -25.036 -8.668 1.00 32.00 259 SER A O 1
ATOM 1977 N N . PRO A 1 260 ? 24.671 -23.098 -8.961 1.00 42.62 260 PRO A N 1
ATOM 1978 C CA . PRO A 1 260 ? 23.813 -22.531 -9.992 1.00 42.62 260 PRO A CA 1
ATOM 1979 C C . PRO A 1 260 ? 24.134 -23.131 -11.367 1.00 42.62 260 PRO A C 1
ATOM 1981 O O . PRO A 1 260 ? 25.207 -23.696 -11.545 1.00 42.62 260 PRO A O 1
ATOM 1984 N N . GLU A 1 261 ? 23.225 -22.906 -12.319 1.00 41.47 261 GLU A N 1
ATOM 1985 C CA . GLU A 1 261 ? 23.299 -23.291 -13.739 1.00 41.47 261 GLU A CA 1
ATOM 1986 C C . GLU A 1 261 ? 22.603 -24.615 -14.087 1.00 41.47 261 GLU A C 1
ATOM 1988 O O . GLU A 1 261 ? 23.231 -25.623 -14.360 1.00 41.47 261 GLU A O 1
ATOM 1993 N N . GLU A 1 262 ? 21.268 -24.582 -14.126 1.00 38.50 262 GLU A N 1
ATOM 1994 C CA . GLU A 1 262 ? 20.516 -25.104 -15.271 1.00 38.50 262 GLU A CA 1
ATOM 1995 C C . GLU A 1 262 ? 19.111 -24.494 -15.235 1.00 38.50 262 GLU A C 1
ATOM 1997 O O . GLU A 1 262 ? 18.453 -24.442 -14.193 1.00 38.50 262 GLU A O 1
ATOM 2002 N N . MET A 1 263 ? 18.667 -23.963 -16.370 1.00 46.28 263 MET A N 1
ATOM 2003 C CA . MET A 1 263 ? 17.341 -23.388 -16.554 1.00 46.28 263 MET A CA 1
ATOM 2004 C C . MET A 1 263 ? 16.317 -24.530 -16.481 1.00 46.28 263 MET A C 1
ATOM 2006 O O . MET A 1 263 ? 15.962 -25.132 -17.491 1.00 46.28 263 MET A O 1
ATOM 2010 N N . ALA A 1 264 ? 15.896 -24.885 -15.265 1.00 46.28 264 ALA A N 1
ATOM 2011 C CA . ALA A 1 264 ? 14.943 -25.959 -15.044 1.00 46.28 264 ALA A CA 1
ATOM 2012 C C . ALA A 1 264 ? 13.574 -25.541 -15.591 1.00 46.28 264 ALA A C 1
ATOM 2014 O O . ALA A 1 264 ? 12.834 -24.758 -14.992 1.00 46.28 264 ALA A O 1
ATOM 2015 N N . ILE A 1 265 ? 13.269 -26.088 -16.765 1.00 53.78 265 ILE A N 1
ATOM 2016 C CA . ILE A 1 265 ? 11.941 -26.177 -17.364 1.00 53.78 265 ILE A CA 1
ATOM 2017 C C . ILE A 1 265 ? 10.935 -26.495 -16.244 1.00 53.78 265 ILE A C 1
ATOM 2019 O O . ILE A 1 265 ? 11.173 -27.424 -15.463 1.00 53.78 265 ILE A O 1
ATOM 2023 N N . PRO A 1 266 ? 9.831 -25.738 -16.112 1.00 53.50 266 PRO A N 1
ATOM 2024 C CA . PRO A 1 266 ? 8.913 -25.916 -14.999 1.00 53.50 266 PRO A CA 1
ATOM 2025 C C . PRO A 1 266 ? 8.377 -27.350 -14.970 1.00 53.50 266 PRO A C 1
ATOM 2027 O O . PRO A 1 266 ? 7.994 -27.907 -16.001 1.00 53.50 266 PRO A O 1
ATOM 2030 N N . LEU A 1 267 ? 8.278 -27.904 -13.758 1.00 57.62 267 LEU A N 1
ATOM 2031 C CA . LEU A 1 267 ? 7.838 -29.266 -13.401 1.00 57.62 267 LEU A CA 1
ATOM 2032 C C . LEU A 1 267 ? 6.376 -29.600 -13.806 1.00 57.62 267 LEU A C 1
ATOM 2034 O O . LEU A 1 267 ? 5.771 -30.542 -13.309 1.00 57.62 267 LEU A O 1
ATOM 2038 N N . ASN A 1 268 ? 5.785 -28.809 -14.700 1.00 57.00 268 ASN A N 1
ATOM 2039 C CA . ASN A 1 268 ? 4.401 -28.858 -15.158 1.00 57.00 268 ASN A CA 1
ATOM 2040 C C . ASN A 1 268 ? 4.309 -28.757 -16.696 1.00 57.00 268 ASN A C 1
ATOM 2042 O O . ASN A 1 268 ? 3.351 -28.224 -17.248 1.00 57.00 268 ASN A O 1
ATOM 2046 N N . VAL A 1 269 ? 5.323 -29.221 -17.429 1.00 57.81 269 VAL A N 1
ATOM 2047 C CA . VAL A 1 269 ? 5.232 -29.244 -18.899 1.00 57.81 269 VAL A CA 1
ATOM 2048 C C . VAL A 1 269 ? 4.309 -30.370 -19.402 1.00 57.81 269 VAL A C 1
ATOM 2050 O O . VAL A 1 269 ? 3.766 -30.261 -20.494 1.00 57.81 269 VAL A O 1
ATOM 2053 N N . ASN A 1 270 ? 4.056 -31.398 -18.573 1.00 49.66 270 ASN A N 1
ATOM 2054 C CA . ASN A 1 270 ? 3.327 -32.620 -18.951 1.00 49.66 270 ASN A CA 1
ATOM 2055 C C . ASN A 1 270 ? 2.093 -32.942 -18.074 1.00 49.66 270 ASN A C 1
ATOM 2057 O O . ASN A 1 270 ? 1.624 -34.079 -18.082 1.00 49.66 270 ASN A O 1
ATOM 2061 N N . ALA A 1 271 ? 1.552 -32.001 -17.287 1.00 61.72 271 ALA A N 1
ATOM 2062 C CA . ALA A 1 271 ? 0.363 -32.296 -16.480 1.00 61.72 271 ALA A CA 1
ATOM 2063 C C . ALA A 1 271 ? -0.917 -32.241 -17.335 1.00 61.72 271 ALA A C 1
ATOM 2065 O O . ALA A 1 271 ? -1.527 -31.190 -17.520 1.00 61.72 271 ALA A O 1
ATOM 2066 N N . GLU A 1 272 ? -1.364 -33.404 -17.804 1.00 54.56 272 GLU A N 1
ATOM 2067 C CA . GLU A 1 272 ? -2.545 -33.586 -18.666 1.00 54.56 272 GLU A CA 1
ATOM 2068 C C . GLU A 1 272 ? -3.875 -33.108 -18.028 1.00 54.56 272 GLU A C 1
ATOM 2070 O O . GLU A 1 272 ? -4.866 -32.858 -18.715 1.00 54.56 272 GLU A O 1
ATOM 2075 N N . HIS A 1 273 ? -3.895 -32.915 -16.704 1.00 56.34 273 HIS A N 1
ATOM 2076 C CA . HIS A 1 273 ? -5.082 -32.552 -15.923 1.00 56.34 273 HIS A CA 1
ATOM 2077 C C . HIS A 1 273 ? -5.212 -31.049 -15.610 1.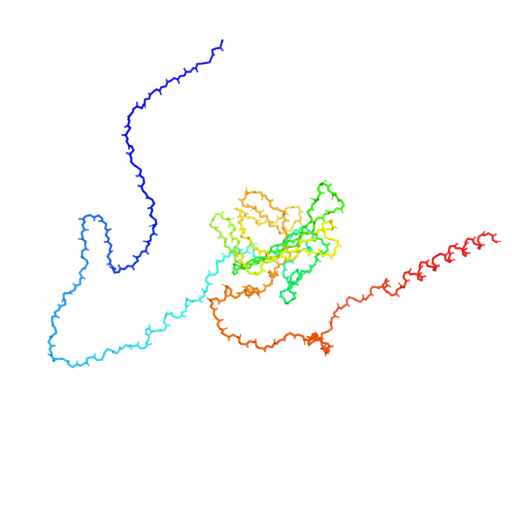00 56.34 273 HIS A C 1
ATOM 2079 O O . HIS A 1 273 ? -6.266 -30.613 -15.146 1.00 56.34 273 HIS A O 1
ATOM 2085 N N . ILE A 1 274 ? -4.197 -30.227 -15.910 1.00 49.38 274 ILE A N 1
ATOM 2086 C CA . ILE A 1 274 ? -4.288 -28.765 -15.786 1.00 49.38 274 ILE A CA 1
ATOM 2087 C C . ILE A 1 274 ? -4.616 -28.197 -17.163 1.00 49.38 274 ILE A C 1
ATOM 2089 O O . ILE A 1 274 ? -3.760 -27.702 -17.896 1.00 49.38 274 ILE A O 1
ATOM 2093 N N . LYS A 1 275 ? -5.901 -28.232 -17.524 1.00 45.22 275 LYS A N 1
ATOM 2094 C CA . LYS A 1 275 ? -6.400 -27.411 -18.629 1.00 45.22 275 LYS A CA 1
ATOM 2095 C C . LYS A 1 275 ? -6.333 -25.958 -18.176 1.00 45.22 275 LYS A C 1
ATOM 2097 O O . LYS A 1 275 ? -7.283 -25.446 -17.585 1.00 45.22 275 LYS A O 1
ATOM 2102 N N . ARG A 1 276 ? -5.206 -25.287 -18.441 1.00 45.88 276 ARG A N 1
ATOM 2103 C CA . ARG A 1 276 ? -5.166 -23.823 -18.431 1.00 45.88 276 ARG A CA 1
ATOM 2104 C C . ARG A 1 276 ? -6.299 -23.383 -19.345 1.00 45.88 276 ARG A C 1
ATOM 2106 O O . ARG A 1 276 ? -6.272 -23.656 -20.544 1.00 45.88 276 ARG A O 1
ATOM 2113 N N . ARG A 1 277 ? -7.321 -22.750 -18.777 1.00 42.72 277 ARG A N 1
ATOM 2114 C CA . ARG A 1 277 ? -8.351 -22.057 -19.543 1.00 42.72 277 ARG A CA 1
ATOM 2115 C C . ARG A 1 277 ? -7.694 -20.786 -20.085 1.00 42.72 277 ARG A C 1
ATOM 2117 O O . ARG A 1 277 ? -7.984 -19.692 -19.628 1.00 42.72 277 ARG A O 1
ATOM 2124 N N . ILE A 1 278 ? -6.734 -20.977 -20.991 1.00 50.69 278 ILE A N 1
ATOM 2125 C CA . ILE A 1 278 ? -6.268 -19.950 -21.906 1.00 50.69 278 ILE A CA 1
ATOM 2126 C C . ILE A 1 278 ? -7.535 -19.561 -22.645 1.00 50.69 278 ILE A C 1
ATOM 2128 O O . ILE A 1 278 ? -8.181 -20.396 -23.287 1.00 50.69 278 ILE A O 1
ATOM 2132 N N . GLU A 1 279 ? -7.956 -18.335 -22.383 1.00 52.16 279 GLU A N 1
ATOM 2133 C CA . GLU A 1 279 ? -9.003 -17.630 -23.092 1.00 52.16 279 GLU A CA 1
ATOM 2134 C C . GLU A 1 279 ? -8.894 -18.014 -24.566 1.00 52.16 279 GLU A C 1
ATOM 2136 O O . GLU A 1 279 ? -7.824 -17.900 -25.168 1.00 52.16 279 GLU A O 1
ATOM 2141 N N . LYS A 1 280 ? -9.949 -18.635 -25.110 1.00 47.84 280 LYS A N 1
ATOM 2142 C CA . LYS A 1 280 ? -9.956 -19.028 -26.521 1.00 47.84 280 LYS A CA 1
ATOM 2143 C C . LYS A 1 280 ? -9.540 -17.780 -27.304 1.00 47.84 280 LYS A C 1
ATOM 2145 O O . LYS A 1 280 ? -10.171 -16.750 -27.058 1.00 47.84 280 LYS A O 1
ATOM 2150 N N . PRO A 1 281 ? -8.521 -17.849 -28.183 1.00 51.16 281 PRO A N 1
ATOM 2151 C CA . PRO A 1 281 ? -8.084 -16.679 -28.929 1.00 51.16 281 PRO A CA 1
ATOM 2152 C C . PRO A 1 281 ? -9.321 -16.075 -29.575 1.00 51.16 281 PRO A C 1
ATOM 2154 O O . PRO A 1 281 ? -10.109 -16.792 -30.212 1.00 51.16 281 PRO A O 1
ATOM 2157 N N . SER A 1 282 ? -9.549 -14.796 -29.292 1.00 63.69 282 SER A N 1
ATOM 2158 C CA . SER A 1 282 ? -10.695 -14.084 -29.834 1.00 63.69 282 SER A CA 1
ATOM 2159 C C . SER A 1 282 ? -10.640 -14.200 -31.361 1.00 63.69 282 SER A C 1
ATOM 2161 O O . SER A 1 282 ? -9.570 -14.392 -31.941 1.00 63.69 282 SER A O 1
ATOM 2163 N N . PHE A 1 283 ? -11.780 -14.115 -32.050 1.00 61.41 283 PHE A N 1
ATOM 2164 C CA . PHE A 1 283 ? -11.806 -14.212 -33.518 1.00 61.41 283 PHE A CA 1
ATOM 2165 C C . PHE A 1 283 ? -10.826 -13.230 -34.197 1.00 61.41 283 PHE A C 1
ATOM 2167 O O . PHE A 1 283 ? -10.339 -13.508 -35.289 1.00 61.41 283 PHE A O 1
ATOM 2174 N N . VAL A 1 284 ? -10.485 -12.135 -33.511 1.00 61.03 284 VAL A N 1
ATOM 2175 C CA . VAL A 1 284 ? -9.561 -11.089 -33.958 1.00 61.03 284 VAL A CA 1
ATOM 2176 C C . VAL A 1 284 ? -8.107 -11.578 -34.040 1.00 61.03 284 VAL A C 1
ATOM 2178 O O . VAL A 1 284 ? -7.411 -11.190 -34.968 1.00 61.03 284 VAL A O 1
ATOM 2181 N N . ASP A 1 285 ? -7.668 -12.501 -33.176 1.00 63.69 285 ASP A N 1
ATOM 2182 C CA . ASP A 1 285 ? -6.292 -13.043 -33.203 1.00 63.69 285 ASP A CA 1
ATOM 2183 C C . ASP A 1 285 ? -6.075 -14.081 -34.317 1.00 63.69 285 ASP A C 1
ATOM 2185 O O . ASP A 1 285 ? -4.945 -14.453 -34.628 1.00 63.69 285 ASP A O 1
ATOM 2189 N N . ARG A 1 286 ? -7.161 -14.592 -34.915 1.00 66.62 286 ARG A N 1
ATOM 2190 C CA . ARG A 1 286 ? -7.096 -15.550 -36.032 1.00 66.62 286 ARG A CA 1
ATOM 2191 C C . ARG A 1 286 ? -6.954 -14.883 -37.393 1.00 66.62 286 ARG A C 1
ATOM 2193 O O . ARG A 1 286 ? -6.639 -15.571 -38.362 1.00 66.62 286 ARG A O 1
ATOM 2200 N N . VAL A 1 287 ? -7.233 -13.588 -37.484 1.00 75.56 287 VAL A N 1
ATOM 2201 C CA . VAL A 1 287 ? -7.190 -12.851 -38.744 1.00 75.56 287 VAL A CA 1
ATOM 2202 C C . VAL A 1 287 ? -5.920 -12.017 -38.753 1.00 75.56 287 VAL A C 1
ATOM 2204 O O . VAL A 1 287 ? -5.765 -11.115 -37.939 1.00 75.56 287 VAL A O 1
ATOM 2207 N N . ASP A 1 288 ? -5.013 -12.312 -39.683 1.00 78.00 288 ASP A N 1
ATOM 2208 C CA . ASP A 1 288 ? -3.829 -11.485 -39.900 1.00 78.00 288 ASP A CA 1
ATOM 2209 C C . ASP A 1 288 ? -4.270 -10.060 -40.278 1.00 78.00 288 ASP A C 1
ATOM 2211 O O . ASP A 1 288 ? -4.895 -9.840 -41.324 1.00 78.00 288 ASP A O 1
ATOM 2215 N N . LEU A 1 289 ? -3.965 -9.090 -39.410 1.00 81.50 289 LEU A N 1
ATOM 2216 C CA . LEU A 1 289 ? -4.336 -7.691 -39.606 1.00 81.50 289 LEU A CA 1
ATOM 2217 C C . LEU A 1 289 ? -3.737 -7.113 -40.898 1.00 81.50 289 LEU A C 1
ATOM 2219 O O . LEU A 1 289 ? -4.354 -6.225 -41.484 1.00 81.50 289 LEU A O 1
ATOM 2223 N N . ASN A 1 290 ? -2.602 -7.630 -41.393 1.00 84.19 290 ASN A N 1
ATOM 2224 C CA . ASN A 1 290 ? -2.062 -7.225 -42.695 1.00 84.19 290 ASN A CA 1
ATOM 2225 C C . ASN A 1 290 ? -2.961 -7.689 -43.842 1.00 84.19 290 ASN A C 1
ATOM 2227 O O . ASN A 1 290 ? -3.252 -6.910 -44.749 1.00 84.19 290 ASN A O 1
ATOM 2231 N N . VAL A 1 291 ? -3.436 -8.936 -43.804 1.00 87.00 291 VAL A N 1
ATOM 2232 C CA . VAL A 1 291 ? -4.317 -9.478 -44.850 1.00 87.00 291 VAL A CA 1
ATOM 2233 C C . VAL A 1 291 ? -5.655 -8.743 -44.853 1.00 87.00 291 VAL A C 1
ATOM 2235 O O . VAL A 1 291 ? -6.150 -8.379 -45.918 1.00 87.00 291 VAL A O 1
ATOM 2238 N N . LEU A 1 292 ? -6.215 -8.457 -43.674 1.00 88.69 292 LEU A N 1
ATOM 2239 C CA . LEU A 1 292 ? -7.462 -7.700 -43.548 1.00 88.69 292 LEU A CA 1
ATOM 2240 C C . LEU A 1 292 ? -7.319 -6.256 -44.055 1.00 88.69 292 LEU A C 1
ATOM 2242 O O . LEU A 1 292 ? -8.216 -5.741 -44.730 1.00 88.69 292 LEU A O 1
ATOM 2246 N N . TRP A 1 293 ? -6.184 -5.614 -43.767 1.00 92.00 293 TRP A N 1
ATOM 2247 C CA . TRP A 1 293 ? -5.881 -4.264 -44.238 1.00 92.00 293 TRP A CA 1
ATOM 2248 C C . TRP A 1 293 ? -5.760 -4.216 -45.766 1.00 92.00 293 TRP A C 1
ATOM 2250 O O . TRP A 1 293 ? -6.462 -3.437 -46.414 1.00 92.00 293 TRP A O 1
ATOM 2260 N N . TRP A 1 294 ? -4.963 -5.108 -46.365 1.00 92.69 294 TRP A N 1
ATOM 2261 C CA . TRP A 1 294 ? -4.796 -5.165 -47.822 1.00 92.69 294 TRP A CA 1
ATOM 2262 C C . TRP A 1 294 ? -6.079 -5.583 -48.553 1.00 92.69 294 TRP A C 1
ATOM 2264 O O . TRP A 1 294 ? -6.378 -5.032 -49.613 1.00 92.69 294 TRP A O 1
ATOM 2274 N N . ALA A 1 295 ? -6.881 -6.488 -47.983 1.00 93.38 295 ALA A N 1
ATOM 2275 C CA . ALA A 1 295 ? -8.184 -6.858 -48.539 1.00 93.38 295 ALA A CA 1
ATOM 2276 C C . ALA A 1 295 ? -9.159 -5.669 -48.563 1.00 93.38 295 ALA A C 1
ATOM 2278 O O . ALA A 1 295 ? -9.877 -5.470 -49.545 1.00 93.38 295 ALA A O 1
ATOM 2279 N N . SER A 1 296 ? -9.144 -4.843 -47.515 1.00 87.88 296 SER A N 1
ATOM 2280 C CA . SER A 1 296 ? -9.969 -3.633 -47.439 1.00 87.88 296 SER A CA 1
ATOM 2281 C C . SER A 1 296 ? -9.540 -2.590 -48.478 1.00 87.88 296 SER A C 1
ATOM 2283 O O . SER A 1 296 ? -10.388 -2.034 -49.174 1.00 87.88 296 SER A O 1
ATOM 2285 N N . VAL A 1 297 ? -8.230 -2.374 -48.655 1.00 94.62 297 VAL A N 1
ATOM 2286 C CA . VAL A 1 297 ? -7.689 -1.495 -49.711 1.00 94.62 297 VAL A CA 1
ATOM 2287 C C . VAL A 1 297 ? -8.083 -2.000 -51.105 1.00 94.62 297 VAL A C 1
ATOM 2289 O O . VAL A 1 297 ? -8.531 -1.215 -51.941 1.00 94.62 297 VAL A O 1
ATOM 2292 N N . GLY A 1 298 ? -7.991 -3.312 -51.346 1.00 94.88 298 GLY A N 1
ATOM 2293 C CA . GLY A 1 298 ? -8.389 -3.931 -52.613 1.00 94.88 298 GLY A CA 1
ATOM 2294 C C . GLY A 1 298 ? -9.868 -3.723 -52.953 1.00 94.88 298 GLY A C 1
ATOM 2295 O O . GLY A 1 298 ? -10.188 -3.374 -54.088 1.00 94.88 298 GLY A O 1
ATOM 2296 N N . MET A 1 299 ? -10.763 -3.858 -51.969 1.00 93.25 299 MET A N 1
ATOM 2297 C CA . MET A 1 299 ? -12.204 -3.622 -52.143 1.00 93.25 299 MET A CA 1
ATOM 2298 C C . MET A 1 299 ? -12.527 -2.171 -52.515 1.00 93.25 299 MET A C 1
ATOM 2300 O O . MET A 1 299 ? -13.383 -1.936 -53.366 1.00 93.25 299 MET A O 1
ATOM 2304 N N . VAL A 1 300 ? -11.834 -1.194 -51.920 1.00 95.25 300 VAL A N 1
ATOM 2305 C CA . VAL A 1 300 ? -12.046 0.231 -52.232 1.00 95.25 300 VAL A CA 1
ATOM 2306 C C . VAL A 1 300 ? -11.586 0.557 -53.650 1.00 95.25 300 VAL A C 1
ATOM 2308 O O . VAL A 1 300 ? -12.299 1.243 -54.380 1.00 95.25 300 VAL A O 1
ATOM 2311 N N . ILE A 1 301 ? -10.428 0.037 -54.067 1.00 93.62 301 ILE A N 1
ATOM 2312 C CA . ILE A 1 301 ? -9.916 0.253 -55.427 1.00 93.62 301 ILE A CA 1
ATOM 2313 C C . ILE A 1 301 ? -10.837 -0.410 -56.451 1.00 93.62 301 ILE A C 1
ATOM 2315 O O . ILE A 1 301 ? -11.217 0.237 -57.421 1.00 93.62 301 ILE A O 1
ATOM 2319 N N . PHE A 1 302 ? -11.234 -1.665 -56.219 1.00 92.81 302 PHE A N 1
ATOM 2320 C CA . PHE A 1 302 ? -12.114 -2.398 -57.129 1.00 92.81 302 PHE A CA 1
ATOM 2321 C C . PHE A 1 302 ? -13.512 -1.773 -57.220 1.00 92.81 302 PHE A C 1
ATOM 2323 O O . PHE A 1 302 ? -14.059 -1.637 -58.310 1.00 92.81 302 PHE A O 1
ATOM 2330 N N . GLY A 1 303 ? -14.083 -1.340 -56.093 1.00 92.31 303 GLY A N 1
ATOM 2331 C CA . GLY A 1 303 ? -15.347 -0.603 -56.087 1.00 92.31 303 GLY A CA 1
ATOM 2332 C C . GLY A 1 303 ? -15.238 0.742 -56.810 1.00 92.31 303 GLY A C 1
ATOM 2333 O O . GLY A 1 303 ? -16.142 1.117 -57.552 1.00 92.31 303 GLY A O 1
ATOM 2334 N N . GLY A 1 304 ? -14.112 1.443 -56.650 1.00 92.44 304 GLY A N 1
ATOM 2335 C CA . GLY A 1 304 ? -13.837 2.705 -57.337 1.00 92.44 304 GLY A CA 1
ATOM 2336 C C . GLY A 1 304 ? -13.671 2.549 -58.849 1.00 92.44 304 GLY A C 1
ATOM 2337 O O . GLY A 1 304 ? -14.210 3.354 -59.604 1.00 92.44 304 GLY A O 1
ATOM 2338 N N . THR A 1 305 ? -12.977 1.507 -59.316 1.00 88.88 305 THR A N 1
ATOM 2339 C CA . THR A 1 305 ? -12.845 1.231 -60.755 1.00 88.88 305 THR A CA 1
ATOM 2340 C C . THR A 1 305 ? -14.149 0.733 -61.366 1.00 88.88 305 THR A C 1
ATOM 2342 O O . THR A 1 305 ? -14.477 1.149 -62.472 1.00 88.88 305 THR A O 1
ATOM 2345 N N . ALA A 1 306 ? -14.922 -0.088 -60.649 1.00 88.50 306 ALA A N 1
ATOM 2346 C CA . ALA A 1 306 ? -16.244 -0.529 -61.092 1.00 88.50 306 ALA A CA 1
ATOM 2347 C C . ALA A 1 306 ? -17.269 0.617 -61.167 1.00 88.50 306 ALA A C 1
ATOM 2349 O O . ALA A 1 306 ? -18.202 0.531 -61.950 1.00 88.50 306 ALA A O 1
ATOM 2350 N N . TYR A 1 307 ? -17.106 1.683 -60.377 1.00 86.00 307 TYR A N 1
ATOM 2351 C CA . TYR A 1 307 ? -17.961 2.875 -60.445 1.00 86.00 307 TYR A CA 1
ATOM 2352 C C . TYR A 1 307 ? -17.650 3.782 -61.651 1.00 86.00 307 TYR A C 1
ATOM 2354 O O . TYR A 1 307 ? -18.495 4.572 -62.065 1.00 86.00 307 TYR A O 1
ATOM 2362 N N . LEU A 1 308 ? -16.430 3.704 -62.193 1.00 80.75 308 LEU A N 1
ATOM 2363 C CA . LEU A 1 308 ? -15.968 4.531 -63.317 1.00 80.75 308 LEU A CA 1
ATOM 2364 C C . LEU A 1 308 ? -16.093 3.839 -64.688 1.00 80.75 308 LEU A C 1
ATOM 2366 O O . LEU A 1 308 ? -15.789 4.471 -65.701 1.00 80.75 308 LEU A O 1
ATOM 2370 N N . LEU A 1 309 ? -16.513 2.571 -64.711 1.00 71.56 309 LEU A N 1
ATOM 2371 C CA . LEU A 1 309 ? -16.881 1.799 -65.905 1.00 71.56 309 LEU A CA 1
ATOM 2372 C C . LEU A 1 309 ? -18.402 1.788 -66.079 1.00 71.56 309 LEU A C 1
ATOM 2374 O O . LEU A 1 309 ? -18.840 1.863 -67.248 1.00 71.56 309 LEU A O 1
#

InterPro domains:
  IPR019623 Protein Rot1 [PF10681] (84-307)
  IPR019623 Protein Rot1 [PTHR28090] (61-308)